Protein AF-A0A1I8H1S0-F1 (afdb_monomer_lite)

pLDDT: mean 80.3, std 17.16, range [37.0, 95.81]

Sequence (198 aa):
TSNSLWPKPMPGRQGLTVDQQTIQLANSIGAVRAFSLLHGRVLRGESKTEEDLQGLNDDPMTLLMEFMRIKNLRLMDFFMNLDSSNTKSVSGKKFKEGLKDLGFPASQQCLQSIAIILDRDGDGQIDITELMGGIRSYKRKMHRVQEMEKKVPYEETLIGRVNIKLERALEQQRKRQAALKAHLLQAAAAADMAKKSK

InterPro domains:
  IPR002048 EF-hand domain [PS50222] (106-141)
  IPR011992 EF-hand domain pair [SSF47473] (69-136)
  IPR018247 EF-Hand 1, calcium-binding site [PS00018] (119-131)
  IPR042847 EF-hand calcium-binding domain-containing protein 12 [PTHR47225] (48-177)

Secondary structure (DSSP, 8-state):
-----SPPPPTT-PPPPEEHHHHHHHHHHHHHS------S-EE-S--TTTTTTTT--S-HHHHHHHHHHHTT--HHHHHHHH-TT--SEEEHHHHHHHHHHTT----HHHHHHHHHHH-SS-SSEEEHHHHHHHHHHHHHHHHHHHHHHTTS-GGGSHHHHHHHHHHHHHHHHHHHHHHHHHHHHHHHHHHHHHHHT-

Radius of gyration: 23.84 Å; chains: 1; bounding box: 57×60×65 Å

Foldseek 3Di:
DDDPPDDDDDPPDDFAEEEPVVVVVQVVVVVVDPGDDGGDDYPDPDDPPCVLAVVPPDDLLLLVVLVCVVVVHDPVVLQVVLPPVPPQKAFLVSQLVSCVVVVRSHDPVSSVVVQPQLPPVPPRMHGNVSVVVSVVVVVVVVVVQCVVCVPPPLCPGSNNVSNVSRVVSVVVVVVVVVVVVVVVVVVVVVVVVVVVVD

Organism: NCBI:txid282301

Structure (mmCIF, N/CA/C/O backbone):
data_AF-A0A1I8H1S0-F1
#
_entry.id   AF-A0A1I8H1S0-F1
#
loop_
_atom_site.group_PDB
_atom_site.id
_atom_site.type_symbol
_atom_site.label_atom_id
_atom_site.label_alt_id
_atom_site.label_comp_id
_atom_site.label_asym_id
_atom_site.label_entity_id
_atom_site.label_seq_id
_atom_site.pdbx_PDB_ins_code
_atom_site.Cartn_x
_atom_site.Cartn_y
_atom_site.Cartn_z
_atom_site.occupancy
_atom_site.B_iso_or_equiv
_atom_site.auth_seq_id
_atom_site.auth_comp_id
_atom_site.auth_asym_id
_atom_site.auth_atom_id
_atom_site.pdbx_PDB_model_num
ATOM 1 N N . THR A 1 1 ? -9.183 -46.292 19.108 1.00 39.16 1 THR A N 1
ATOM 2 C CA . THR A 1 1 ? -9.008 -46.637 17.680 1.00 39.16 1 THR A CA 1
ATOM 3 C C . THR A 1 1 ? -10.304 -46.325 16.947 1.00 39.16 1 THR A C 1
ATOM 5 O O . THR A 1 1 ? -11.182 -47.167 16.850 1.00 39.16 1 THR A O 1
ATOM 8 N N . SER A 1 2 ? -10.491 -45.062 16.545 1.00 38.56 2 SER A N 1
ATOM 9 C CA . SER A 1 2 ? -11.752 -44.601 15.945 1.00 38.56 2 SER A CA 1
ATOM 10 C C . SER A 1 2 ? -11.760 -44.908 14.449 1.00 38.56 2 SER A C 1
ATOM 12 O O . SER A 1 2 ? -10.974 -44.344 13.686 1.00 38.56 2 SER A O 1
ATOM 14 N N . ASN A 1 3 ? -12.612 -45.853 14.063 1.00 38.91 3 ASN A N 1
ATOM 15 C CA . ASN A 1 3 ? -12.808 -46.311 12.697 1.00 38.91 3 ASN A CA 1
ATOM 16 C C . ASN A 1 3 ? -13.663 -45.273 11.948 1.00 38.91 3 ASN A C 1
ATOM 18 O O . ASN A 1 3 ? -14.889 -45.352 11.913 1.00 38.91 3 ASN A O 1
ATOM 22 N N . SER A 1 4 ? -13.008 -44.235 11.427 1.00 37.91 4 SER A N 1
ATOM 23 C CA . SER A 1 4 ? -13.636 -43.214 10.588 1.00 37.91 4 SER A CA 1
ATOM 24 C C . SER A 1 4 ? -14.002 -43.830 9.236 1.00 37.91 4 SER A C 1
ATOM 26 O O . SER A 1 4 ? -13.127 -44.086 8.411 1.00 37.91 4 SER A O 1
ATOM 28 N N . LEU A 1 5 ? -15.298 -44.063 9.015 1.00 40.28 5 LEU A N 1
ATOM 29 C CA . LEU A 1 5 ? -15.895 -44.637 7.802 1.00 40.28 5 LEU A CA 1
ATOM 30 C C . LEU A 1 5 ? -15.896 -43.662 6.600 1.00 40.28 5 LEU A C 1
ATOM 32 O O . LEU A 1 5 ? -16.772 -43.730 5.741 1.00 40.28 5 LEU A O 1
ATOM 36 N N . TRP A 1 6 ? -14.946 -42.724 6.554 1.00 38.94 6 TRP A N 1
ATOM 37 C CA . TRP A 1 6 ? -14.858 -41.687 5.528 1.00 38.94 6 TRP A CA 1
ATOM 38 C C . TRP A 1 6 ? -13.588 -41.859 4.689 1.00 38.94 6 TRP A C 1
ATOM 40 O O . TRP A 1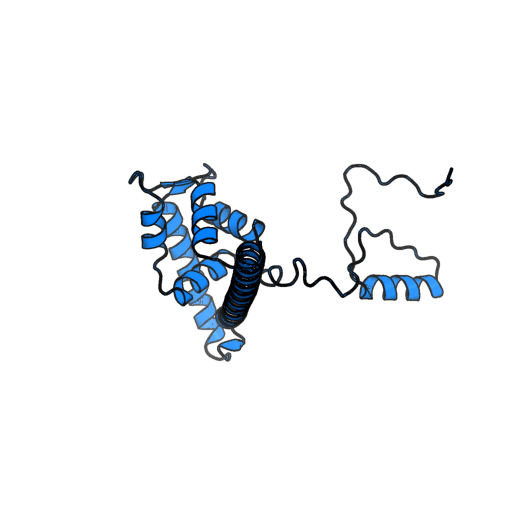 6 ? -12.504 -42.047 5.255 1.00 38.94 6 TRP A O 1
ATOM 50 N N . PRO A 1 7 ? -13.680 -41.779 3.348 1.00 37.66 7 PRO A N 1
ATOM 51 C CA . PRO A 1 7 ? -12.507 -41.848 2.489 1.00 37.66 7 PRO A CA 1
ATOM 52 C C . PRO A 1 7 ? -11.549 -40.698 2.815 1.00 37.66 7 PRO A C 1
ATOM 54 O O . PRO A 1 7 ? -11.965 -39.553 3.009 1.00 37.66 7 PRO A O 1
ATOM 57 N N . LYS A 1 8 ? -10.249 -41.007 2.885 1.00 44.06 8 LYS A N 1
ATOM 58 C CA . LYS A 1 8 ? -9.205 -40.000 3.112 1.00 44.06 8 LYS A CA 1
ATOM 59 C C . LYS A 1 8 ? -9.282 -38.931 2.006 1.00 44.06 8 LYS A C 1
ATOM 61 O O . LYS A 1 8 ? -9.422 -39.301 0.837 1.00 44.06 8 LYS A O 1
ATOM 66 N N . PRO A 1 9 ? -9.192 -37.631 2.339 1.00 43.41 9 PRO A N 1
ATOM 67 C CA . PRO A 1 9 ? -9.255 -36.570 1.339 1.00 43.41 9 PRO A CA 1
ATOM 68 C C . PRO A 1 9 ? -8.116 -36.728 0.324 1.00 43.41 9 PRO A C 1
ATOM 70 O O . PRO A 1 9 ? -6.972 -36.984 0.702 1.00 43.41 9 PRO A O 1
ATOM 73 N N . MET A 1 10 ? -8.434 -36.605 -0.969 1.00 38.94 10 MET A N 1
ATOM 74 C CA . MET A 1 10 ? -7.443 -36.749 -2.037 1.00 38.94 10 MET A CA 1
ATOM 75 C C . MET A 1 10 ? -6.419 -35.602 -2.004 1.00 38.94 1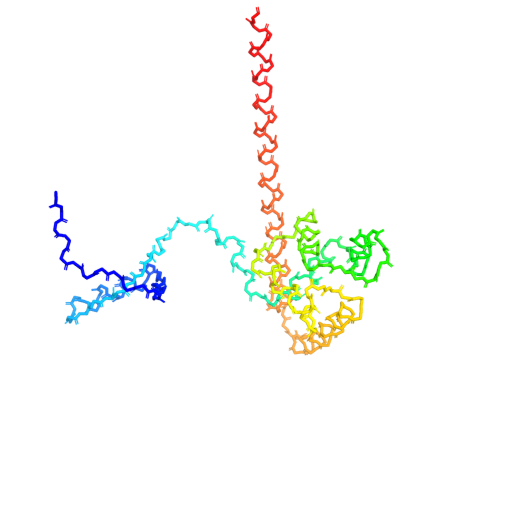0 MET A C 1
ATOM 77 O O . MET A 1 10 ? -6.815 -34.441 -1.852 1.00 38.94 10 MET A O 1
ATOM 81 N N . PRO A 1 11 ? -5.118 -35.886 -2.199 1.00 37.00 11 PRO A N 1
ATOM 82 C CA . PRO A 1 11 ? -4.102 -34.846 -2.286 1.00 37.00 11 PRO A CA 1
ATOM 83 C C . PRO A 1 11 ? -4.353 -33.962 -3.518 1.00 37.00 11 PRO A C 1
ATOM 85 O O . PRO A 1 11 ? -4.522 -34.462 -4.627 1.00 37.00 11 PRO A O 1
ATOM 88 N N . GLY A 1 12 ? -4.399 -32.641 -3.320 1.00 43.94 12 GLY A N 1
ATOM 89 C CA . GLY A 1 12 ? -4.485 -31.650 -4.403 1.00 43.94 12 GLY A CA 1
ATOM 90 C C . GLY A 1 12 ? -5.863 -31.028 -4.664 1.00 43.94 12 GLY A C 1
ATOM 91 O O . GLY A 1 12 ? -5.940 -30.064 -5.420 1.00 43.94 12 GLY A O 1
ATOM 92 N N . ARG A 1 13 ? -6.946 -31.487 -4.021 1.00 45.44 13 ARG A N 1
ATOM 93 C CA . ARG A 1 13 ? -8.226 -30.752 -4.036 1.00 45.44 13 ARG A CA 1
ATOM 94 C C . ARG A 1 13 ? -8.320 -29.871 -2.795 1.00 45.44 13 ARG A C 1
ATOM 96 O O . ARG A 1 13 ? -8.585 -30.367 -1.704 1.00 45.44 13 ARG A O 1
ATOM 103 N N . GLN A 1 14 ? -8.101 -28.566 -2.954 1.00 48.28 14 GLN A N 1
ATOM 104 C CA . GLN A 1 14 ? -8.471 -27.605 -1.914 1.00 48.28 14 GLN A CA 1
ATOM 105 C C . GLN A 1 14 ? -9.994 -27.694 -1.740 1.00 48.28 14 GLN A C 1
ATOM 107 O O . GLN A 1 14 ? -10.737 -27.522 -2.705 1.00 48.28 14 GLN A O 1
ATOM 112 N N . GLY A 1 15 ? -10.462 -28.070 -0.549 1.00 54.56 15 GLY A N 1
ATOM 113 C CA . GLY A 1 15 ? -11.895 -28.147 -0.271 1.00 54.56 15 GLY A CA 1
ATOM 114 C C . GLY A 1 15 ? -12.548 -26.784 -0.493 1.00 54.56 15 GLY A C 1
ATOM 115 O O . GLY A 1 15 ? -11.997 -25.769 -0.075 1.00 54.56 15 GLY A O 1
ATOM 116 N N . LEU A 1 16 ? -13.712 -26.758 -1.147 1.00 57.47 16 LEU A N 1
ATOM 117 C CA . LEU A 1 16 ? -14.507 -25.539 -1.276 1.00 57.47 16 LEU A CA 1
ATOM 118 C C . LEU A 1 16 ? -14.936 -25.087 0.126 1.00 57.47 16 LEU A C 1
ATOM 120 O O . LEU A 1 16 ? -15.559 -25.849 0.874 1.00 57.47 16 LEU A O 1
ATOM 124 N N . THR A 1 17 ? -14.554 -23.865 0.487 1.00 58.91 17 THR A N 1
ATOM 125 C CA . THR A 1 17 ? -15.029 -23.194 1.699 1.00 58.91 17 THR A CA 1
ATOM 126 C C . THR A 1 17 ? -16.470 -22.766 1.468 1.00 58.91 17 THR A C 1
ATOM 128 O O . THR A 1 17 ? -16.782 -22.181 0.432 1.00 58.91 17 THR A O 1
ATOM 131 N N . VAL A 1 18 ? -17.343 -23.066 2.424 1.00 70.38 18 VAL A N 1
ATOM 132 C CA . VAL A 1 18 ? -18.771 -22.745 2.344 1.00 70.38 18 VAL A CA 1
ATOM 133 C C . VAL A 1 18 ? -19.196 -21.974 3.582 1.00 70.38 18 VAL A C 1
ATOM 135 O O . VAL A 1 18 ? -18.665 -22.169 4.682 1.00 70.38 18 VAL A O 1
ATOM 138 N N . ASP A 1 19 ? -20.142 -21.070 3.389 1.00 72.50 19 ASP A N 1
ATOM 139 C CA . ASP A 1 19 ? -20.733 -20.274 4.449 1.00 72.50 19 ASP A CA 1
ATOM 140 C C . ASP A 1 19 ? -21.861 -21.042 5.160 1.00 72.50 19 ASP A C 1
ATOM 142 O O . ASP A 1 19 ? -22.349 -22.085 4.709 1.00 72.50 19 ASP A O 1
ATOM 146 N N . GLN A 1 20 ? -22.284 -20.518 6.310 1.00 74.56 20 GLN A N 1
ATOM 147 C CA . GLN A 1 20 ? -23.310 -21.151 7.135 1.00 74.56 20 GLN A CA 1
ATOM 148 C C . GLN A 1 20 ? -24.662 -21.286 6.409 1.00 74.56 20 GLN A C 1
ATOM 150 O O . GLN A 1 20 ? -25.378 -22.261 6.652 1.00 74.56 20 GLN A O 1
ATOM 155 N N . GLN A 1 21 ? -25.007 -20.357 5.507 1.00 77.12 21 GLN A N 1
ATOM 156 C CA . GLN A 1 21 ? -26.266 -20.412 4.755 1.00 77.12 21 GLN A CA 1
ATOM 157 C C . GLN A 1 21 ? -26.266 -21.575 3.757 1.00 77.12 21 GLN A C 1
ATOM 159 O O . GLN A 1 21 ? -27.248 -22.315 3.674 1.00 77.12 21 GLN A O 1
ATOM 164 N N . THR A 1 22 ? -25.144 -21.812 3.070 1.00 79.12 22 THR A N 1
ATOM 165 C CA . THR A 1 22 ? -24.999 -22.952 2.151 1.00 79.12 22 THR A CA 1
ATOM 166 C C . THR A 1 22 ? -25.137 -24.291 2.876 1.00 79.12 22 THR A C 1
ATOM 168 O O . THR A 1 22 ? -25.771 -25.208 2.354 1.00 79.12 22 THR A O 1
ATOM 171 N N . ILE A 1 23 ? -24.619 -24.409 4.105 1.00 81.94 23 ILE A N 1
ATOM 172 C CA . ILE A 1 23 ? -24.804 -25.616 4.930 1.00 81.94 23 ILE A CA 1
ATOM 173 C C . ILE A 1 23 ? -26.266 -25.807 5.338 1.00 81.94 23 ILE A C 1
ATOM 175 O O . ILE A 1 23 ? -26.789 -26.918 5.262 1.00 81.94 23 ILE A O 1
ATOM 179 N N . GLN A 1 24 ? -26.947 -24.737 5.752 1.00 82.69 24 GLN A N 1
ATOM 180 C CA . GLN A 1 24 ? -28.367 -24.806 6.109 1.00 82.69 24 GLN A CA 1
ATOM 181 C C . GLN A 1 24 ? -29.228 -25.242 4.919 1.00 82.69 24 GLN A C 1
ATOM 183 O O . GLN A 1 24 ? -30.107 -26.089 5.079 1.00 82.69 24 GLN A O 1
ATOM 188 N N . LEU A 1 25 ? -28.930 -24.727 3.724 1.00 87.06 25 LEU A N 1
ATOM 189 C CA . LEU A 1 25 ? -29.593 -25.130 2.488 1.00 87.06 25 LEU A CA 1
ATOM 190 C C . LEU A 1 25 ? -29.284 -26.588 2.116 1.00 87.06 25 LEU A C 1
ATOM 192 O O . LEU A 1 25 ? -30.179 -27.340 1.743 1.00 87.06 25 LEU A O 1
ATOM 196 N N . ALA A 1 26 ? -28.029 -27.023 2.245 1.00 87.69 26 ALA A N 1
ATOM 197 C CA . ALA A 1 26 ? -27.661 -28.414 1.996 1.00 87.69 26 ALA A CA 1
ATOM 198 C C . ALA A 1 26 ? -28.423 -29.377 2.922 1.00 87.69 26 ALA A C 1
ATOM 200 O O . ALA A 1 26 ? -28.902 -30.416 2.467 1.00 87.69 26 ALA A O 1
ATOM 201 N N . ASN A 1 27 ? -28.602 -29.001 4.191 1.00 85.25 27 ASN A N 1
ATOM 202 C CA . ASN A 1 27 ? -29.364 -29.781 5.165 1.00 85.25 27 ASN A CA 1
ATOM 203 C C . ASN A 1 27 ? -30.867 -29.810 4.852 1.00 85.25 27 ASN A C 1
ATOM 205 O O . ASN A 1 27 ? -31.487 -30.865 4.978 1.00 85.25 27 ASN A O 1
ATOM 209 N N . SER A 1 28 ? -31.460 -28.692 4.414 1.00 89.56 28 SER A N 1
ATOM 210 C CA . SER A 1 28 ? -32.881 -28.668 4.035 1.00 89.56 28 SER A CA 1
ATOM 211 C C . SER A 1 28 ? -33.152 -29.518 2.793 1.00 89.56 28 SER A C 1
ATOM 213 O O . SER A 1 28 ? -34.148 -30.237 2.744 1.00 89.56 28 SER A O 1
ATOM 215 N N . ILE A 1 29 ? -32.229 -29.526 1.826 1.00 89.00 29 ILE A N 1
ATOM 216 C CA . ILE A 1 29 ? -32.297 -30.414 0.659 1.00 89.00 29 ILE A CA 1
ATOM 217 C C . ILE A 1 29 ? -32.116 -31.879 1.085 1.00 89.00 29 ILE A C 1
ATOM 219 O O . ILE A 1 29 ? -32.855 -32.742 0.610 1.00 89.00 29 ILE A O 1
ATOM 223 N N . GLY A 1 30 ? -31.175 -32.151 1.994 1.00 87.44 30 GLY A N 1
ATOM 224 C CA . GLY A 1 30 ? -30.919 -33.482 2.555 1.00 87.44 30 GLY A CA 1
ATOM 225 C C . GLY A 1 30 ? -32.122 -34.093 3.282 1.00 87.44 30 GLY A C 1
ATOM 226 O O . GLY A 1 30 ? -32.282 -35.311 3.292 1.00 87.44 30 GLY A O 1
ATOM 227 N N . ALA A 1 31 ? -33.002 -33.259 3.845 1.00 85.75 31 ALA A N 1
ATOM 228 C CA . ALA A 1 31 ? -34.238 -33.704 4.488 1.00 85.75 31 ALA A CA 1
ATOM 229 C C . ALA A 1 31 ? -35.312 -34.173 3.489 1.00 85.75 31 ALA A C 1
ATOM 231 O O . ALA A 1 31 ? -36.177 -34.968 3.848 1.00 85.75 31 ALA A O 1
ATOM 232 N N . VAL A 1 32 ? -35.262 -33.690 2.242 1.00 91.75 32 VAL A N 1
ATOM 233 C CA . VAL A 1 32 ? -36.240 -34.020 1.190 1.00 91.75 32 VAL A CA 1
ATOM 234 C C . VAL A 1 32 ? -35.724 -35.124 0.263 1.00 91.75 32 VAL A C 1
ATOM 236 O O . VAL A 1 32 ? -36.509 -35.893 -0.287 1.00 91.75 32 VAL A O 1
ATOM 239 N N . ARG A 1 33 ? -34.403 -35.220 0.070 1.00 89.06 33 ARG A N 1
ATOM 240 C CA . ARG A 1 33 ? -33.771 -36.219 -0.802 1.00 89.06 33 ARG A CA 1
ATOM 241 C C . ARG A 1 33 ? -32.360 -36.560 -0.340 1.00 89.06 33 ARG A C 1
ATOM 243 O O . ARG A 1 33 ? -31.704 -35.752 0.305 1.00 89.06 33 ARG A O 1
ATOM 250 N N . ALA A 1 34 ? -31.852 -37.715 -0.768 1.00 84.31 34 ALA A N 1
ATOM 251 C CA . ALA A 1 34 ? -30.461 -38.098 -0.539 1.00 84.31 34 ALA A CA 1
ATOM 252 C C . ALA A 1 34 ? -29.502 -37.084 -1.197 1.00 84.31 34 ALA A C 1
ATOM 254 O O . ALA A 1 34 ? -29.293 -37.094 -2.410 1.00 84.31 34 ALA A O 1
ATOM 255 N N . PHE A 1 35 ? -28.946 -36.182 -0.390 1.00 83.25 35 PHE A N 1
ATOM 256 C CA . PHE A 1 35 ? -28.019 -35.138 -0.812 1.00 83.25 35 PHE A CA 1
ATOM 257 C C . PHE A 1 35 ? -26.961 -34.933 0.273 1.00 83.25 35 PHE A C 1
ATOM 259 O O . PHE A 1 35 ? -27.291 -34.694 1.431 1.00 83.25 35 PHE A O 1
ATOM 266 N N . SER A 1 36 ? -25.685 -35.022 -0.101 1.00 75.81 36 SER A N 1
ATOM 267 C CA . SER A 1 36 ? -24.549 -34.820 0.802 1.00 75.81 36 SER A CA 1
ATOM 268 C C . SER A 1 36 ? -23.557 -33.847 0.173 1.00 75.81 36 SER A C 1
ATOM 270 O O . SER A 1 36 ? -23.008 -34.124 -0.896 1.00 75.81 36 SER A O 1
ATOM 272 N N . LEU A 1 37 ? -23.311 -32.717 0.836 1.00 78.12 37 LEU A N 1
ATOM 273 C CA . LEU A 1 37 ? -22.343 -31.718 0.394 1.00 78.12 37 LEU A CA 1
ATOM 274 C C . LEU A 1 37 ? -20.975 -32.009 1.024 1.00 78.12 37 LEU A C 1
ATOM 276 O O . LEU A 1 37 ? -20.804 -31.867 2.231 1.00 78.12 37 LEU A O 1
ATOM 280 N N . LEU A 1 38 ? -19.991 -32.387 0.207 1.00 78.12 38 LEU A N 1
ATOM 281 C CA . LEU A 1 38 ? -18.595 -32.443 0.644 1.00 78.12 38 LEU A CA 1
ATOM 282 C C . LEU A 1 38 ? -18.025 -31.027 0.644 1.00 78.12 38 LEU A C 1
ATOM 284 O O . LEU A 1 38 ? -17.852 -30.423 -0.414 1.00 78.12 38 LEU A O 1
ATOM 288 N N . HIS A 1 39 ? -17.723 -30.505 1.825 1.00 72.31 39 HIS A N 1
ATOM 289 C CA . HIS A 1 39 ? -17.170 -29.169 1.987 1.00 72.31 39 HIS A CA 1
ATOM 290 C C . HIS A 1 39 ? -15.944 -29.180 2.899 1.00 72.31 39 HIS A C 1
ATOM 292 O O . HIS A 1 39 ? -15.731 -30.103 3.687 1.00 72.31 39 HIS A O 1
ATOM 298 N N . GLY A 1 40 ? -15.127 -28.135 2.774 1.00 68.56 40 GLY A N 1
ATOM 299 C CA . GLY A 1 40 ? -14.011 -27.883 3.676 1.00 68.56 40 GLY A CA 1
ATOM 300 C C . GLY A 1 40 ? -14.475 -27.254 4.992 1.00 68.56 40 GLY A C 1
ATOM 301 O O . GLY A 1 40 ? -15.476 -27.648 5.593 1.00 68.56 40 GLY A O 1
ATOM 302 N N . ARG A 1 41 ? -13.741 -26.239 5.451 1.00 59.47 41 ARG A N 1
ATOM 303 C CA . ARG A 1 41 ? -14.095 -25.467 6.647 1.00 59.47 41 ARG A CA 1
ATOM 304 C C . ARG A 1 41 ? -15.430 -24.739 6.422 1.00 59.47 41 ARG A C 1
ATOM 306 O O . ARG A 1 41 ? -15.587 -24.051 5.418 1.00 59.47 41 ARG A O 1
ATOM 313 N N . VAL A 1 42 ? -16.366 -24.881 7.362 1.00 66.00 42 VAL A N 1
ATOM 314 C CA . VAL A 1 42 ? -17.593 -24.069 7.411 1.00 66.00 42 VAL A CA 1
ATOM 315 C C . VAL A 1 42 ? -17.266 -22.771 8.126 1.00 66.00 42 VAL A C 1
ATOM 317 O O . VAL A 1 42 ? -16.804 -22.801 9.270 1.00 66.00 42 VAL A O 1
ATOM 320 N N . LEU A 1 43 ? -17.501 -21.643 7.465 1.00 55.81 43 LEU A N 1
ATOM 321 C CA . LEU A 1 43 ? -17.372 -20.334 8.095 1.00 55.81 43 LEU A CA 1
ATOM 322 C C . LEU A 1 43 ? -18.610 -20.103 8.968 1.00 55.81 43 LEU A C 1
ATOM 324 O O . LEU A 1 43 ? -19.677 -19.720 8.488 1.00 55.81 43 LEU A O 1
ATOM 328 N N . ARG A 1 44 ? -18.481 -20.420 10.260 1.00 47.31 44 ARG A N 1
ATOM 329 C CA . ARG A 1 44 ? -19.490 -20.099 11.270 1.00 47.31 44 ARG A CA 1
ATOM 330 C C . ARG A 1 44 ? -19.315 -18.617 11.583 1.00 47.31 44 ARG A C 1
ATOM 332 O O . ARG A 1 44 ? -18.207 -18.217 11.923 1.00 47.31 44 ARG A O 1
ATOM 339 N N . GLY A 1 45 ? -20.368 -17.823 11.396 1.00 48.56 45 GLY A N 1
ATOM 340 C CA . GLY A 1 45 ? -20.355 -16.381 11.634 1.00 48.56 45 GLY A CA 1
ATOM 341 C C . GLY A 1 45 ? -19.934 -16.061 13.064 1.00 48.56 45 GLY A C 1
ATOM 342 O O . GLY A 1 45 ? -20.768 -16.073 13.955 1.00 48.56 45 GLY A O 1
ATOM 343 N N . GLU A 1 46 ? -18.628 -15.878 13.234 1.00 39.69 46 GLU A N 1
ATOM 344 C CA . GLU A 1 46 ? -17.869 -15.252 14.315 1.00 39.69 46 GLU A CA 1
ATOM 345 C C . GLU A 1 46 ? -16.389 -15.486 13.984 1.00 39.69 46 GLU A C 1
ATOM 347 O O . GLU A 1 46 ? -15.678 -16.319 14.544 1.00 39.69 46 GLU A O 1
ATOM 352 N N . SER A 1 47 ? -15.930 -14.769 12.965 1.00 38.47 47 SER A N 1
ATOM 353 C CA . SER A 1 47 ? -14.519 -14.606 12.649 1.00 38.47 47 SER A CA 1
ATOM 354 C C . SER A 1 47 ? -14.352 -13.238 12.007 1.00 38.47 47 SER A C 1
ATOM 356 O O . SER A 1 47 ? -14.070 -13.134 10.822 1.00 38.47 47 SER A O 1
ATOM 358 N N . LYS A 1 48 ? -14.410 -12.178 12.827 1.00 42.34 48 LYS A N 1
ATOM 359 C CA . LYS A 1 48 ? -13.707 -10.908 12.550 1.00 42.34 48 LYS A CA 1
ATOM 360 C C . LYS A 1 48 ? -12.187 -11.122 12.563 1.00 42.34 48 LYS A C 1
ATOM 362 O O . LYS A 1 48 ? -11.427 -10.482 13.286 1.00 42.34 48 LYS A O 1
ATOM 367 N N . THR A 1 49 ? -11.740 -12.090 11.793 1.00 44.75 49 THR A N 1
ATOM 368 C CA . THR A 1 49 ? -10.366 -12.489 11.580 1.00 44.75 49 THR A CA 1
ATOM 369 C C . THR A 1 49 ? -10.323 -12.782 10.096 1.00 44.75 49 THR A C 1
ATOM 371 O O . THR A 1 49 ? -11.019 -13.678 9.636 1.00 44.75 49 THR A O 1
ATOM 374 N N . GLU A 1 50 ? -9.582 -11.950 9.365 1.00 39.53 50 GLU A N 1
ATOM 375 C CA . GLU A 1 50 ? -9.579 -11.822 7.896 1.00 39.53 50 GLU A CA 1
ATOM 376 C C . GLU A 1 50 ? -10.694 -10.913 7.312 1.00 39.53 50 GLU A C 1
ATOM 378 O O . GLU A 1 50 ? -10.395 -10.085 6.447 1.00 39.53 50 GLU A O 1
ATOM 383 N N . GLU A 1 51 ? -11.904 -10.899 7.892 1.00 44.44 51 GLU A N 1
ATOM 384 C CA . GLU A 1 51 ? -13.066 -10.112 7.411 1.00 44.44 51 GLU A CA 1
ATOM 385 C C . GLU A 1 51 ? -12.887 -8.574 7.391 1.00 44.44 51 GLU A C 1
ATOM 387 O O . GLU A 1 51 ? -13.467 -7.905 6.537 1.00 44.44 51 GLU A O 1
ATOM 392 N N . ASP A 1 52 ? -12.044 -7.984 8.248 1.00 43.00 52 ASP A N 1
ATOM 393 C CA . ASP A 1 52 ? -11.833 -6.519 8.257 1.00 43.00 52 ASP A CA 1
ATOM 394 C C . ASP A 1 52 ? -10.912 -6.018 7.119 1.00 43.00 52 ASP A C 1
ATOM 396 O O . ASP A 1 52 ? -10.850 -4.818 6.856 1.00 43.00 52 ASP A O 1
ATOM 400 N N . LEU A 1 53 ? -10.189 -6.913 6.432 1.00 43.25 53 LEU A N 1
ATOM 401 C CA . LEU A 1 53 ? -9.277 -6.570 5.324 1.00 43.25 53 LEU A CA 1
ATOM 402 C C . LEU A 1 53 ? -9.586 -7.325 4.018 1.00 43.25 53 LEU A C 1
ATOM 404 O O . LEU A 1 53 ? -9.106 -6.919 2.960 1.00 43.25 53 LEU A O 1
ATOM 408 N N . GLN A 1 54 ? -10.433 -8.360 4.052 1.00 47.34 54 GLN A N 1
ATOM 409 C CA . GLN A 1 54 ? -11.026 -8.984 2.856 1.00 47.34 54 GLN A CA 1
ATOM 410 C C . GLN A 1 54 ? -12.042 -8.077 2.138 1.00 47.34 54 GLN A C 1
ATOM 412 O O . GLN A 1 54 ? -12.378 -8.318 0.982 1.00 47.34 54 GLN A O 1
ATOM 417 N N . GLY A 1 55 ? -12.497 -6.992 2.776 1.00 43.31 55 GLY A N 1
ATOM 418 C CA . GLY A 1 55 ? -13.447 -6.038 2.187 1.00 43.31 55 GLY A CA 1
ATOM 419 C C . GLY A 1 55 ? -12.895 -5.175 1.043 1.00 43.31 55 GLY A C 1
ATOM 420 O O . GLY A 1 55 ? -13.667 -4.468 0.388 1.00 43.31 55 GLY A O 1
ATOM 421 N N . LEU A 1 56 ? -11.585 -5.240 0.784 1.00 52.84 56 LEU A N 1
ATOM 422 C CA . LEU A 1 56 ? -10.896 -4.533 -0.295 1.00 52.84 56 LEU A CA 1
ATOM 423 C C . LEU A 1 56 ? -10.600 -5.484 -1.476 1.00 52.84 56 LEU A C 1
ATOM 425 O O . LEU A 1 56 ? -9.488 -5.540 -1.984 1.00 52.84 56 LEU A O 1
ATOM 429 N N . ASN A 1 57 ? -11.624 -6.206 -1.952 1.00 57.91 57 ASN A N 1
ATOM 430 C CA . ASN A 1 57 ? -11.630 -6.832 -3.291 1.00 57.91 57 ASN A CA 1
ATOM 431 C C . ASN A 1 57 ? -11.697 -5.797 -4.431 1.00 57.91 57 ASN A C 1
ATOM 433 O O . ASN A 1 57 ? -11.858 -6.147 -5.600 1.00 57.91 57 ASN A O 1
ATOM 437 N N . ASP A 1 58 ? -11.631 -4.514 -4.089 1.00 72.94 58 ASP A N 1
ATOM 438 C CA . ASP A 1 58 ? -11.552 -3.438 -5.052 1.00 72.94 58 ASP A CA 1
ATOM 439 C C . ASP A 1 58 ? -10.185 -3.459 -5.750 1.00 72.94 58 ASP A C 1
ATOM 441 O O . ASP A 1 58 ? -9.205 -4.041 -5.284 1.00 72.94 58 ASP A O 1
ATOM 445 N N . ASP A 1 59 ? -10.132 -2.821 -6.911 1.00 86.69 59 ASP A N 1
ATOM 446 C CA . ASP A 1 59 ? -8.947 -2.808 -7.757 1.00 86.69 59 ASP A CA 1
ATOM 447 C C . ASP A 1 59 ? -7.692 -2.328 -6.987 1.00 86.69 59 ASP A C 1
ATOM 449 O O . ASP A 1 59 ? -7.681 -1.203 -6.483 1.00 86.69 59 ASP A O 1
ATOM 453 N N . PRO A 1 60 ? -6.615 -3.133 -6.921 1.00 90.12 60 PRO A N 1
ATOM 454 C CA . PRO A 1 60 ? -5.450 -2.875 -6.065 1.00 90.12 60 PRO A CA 1
ATOM 455 C C . PRO A 1 60 ? -4.750 -1.545 -6.367 1.00 90.12 60 PRO A C 1
ATOM 457 O O . PRO A 1 60 ? -4.304 -0.853 -5.453 1.00 90.12 60 PRO A O 1
ATOM 460 N N . MET A 1 61 ? -4.700 -1.145 -7.641 1.0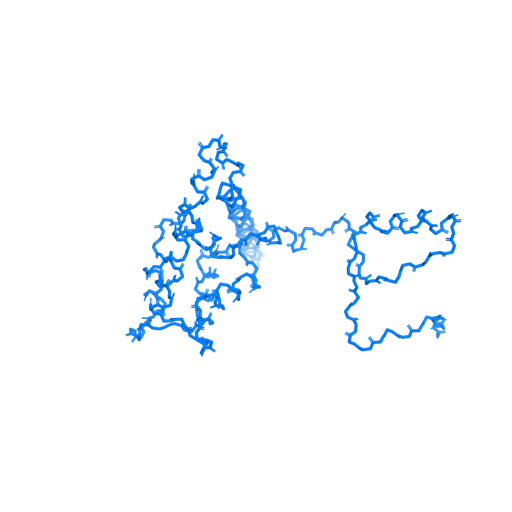0 91.44 61 MET A N 1
ATOM 461 C CA . MET A 1 61 ? -4.160 0.160 -8.030 1.00 91.44 61 MET A CA 1
ATOM 462 C C . MET A 1 61 ? -5.053 1.311 -7.567 1.00 91.44 61 MET A C 1
ATOM 464 O O . MET A 1 61 ? -4.542 2.339 -7.136 1.00 91.44 61 MET A O 1
ATOM 468 N N . THR A 1 62 ? -6.374 1.141 -7.606 1.00 90.81 62 THR A N 1
ATOM 469 C CA . THR A 1 62 ? -7.323 2.127 -7.067 1.00 90.81 62 THR A CA 1
ATOM 470 C C . THR A 1 62 ? -7.145 2.289 -5.562 1.00 90.81 62 THR A C 1
ATOM 472 O O . THR A 1 62 ? -7.049 3.411 -5.076 1.00 90.81 62 THR A O 1
ATOM 475 N N . LEU A 1 63 ? -6.981 1.184 -4.835 1.00 91.56 63 LEU A N 1
ATOM 476 C CA . LEU A 1 63 ? -6.712 1.208 -3.396 1.00 91.56 63 LEU A CA 1
ATOM 477 C C . LEU A 1 63 ? -5.426 1.947 -3.046 1.00 91.56 63 LEU A C 1
ATOM 479 O O . LEU A 1 63 ? -5.424 2.791 -2.150 1.00 91.56 63 LEU A O 1
ATOM 483 N N . LEU A 1 64 ? -4.347 1.660 -3.776 1.00 93.56 64 LEU A N 1
ATOM 484 C CA . LEU A 1 64 ? -3.073 2.344 -3.599 1.00 93.56 64 LEU A CA 1
ATOM 485 C C . LEU A 1 64 ? -3.212 3.851 -3.843 1.00 93.56 64 LEU A C 1
ATOM 487 O O . LEU A 1 64 ? -2.756 4.657 -3.036 1.00 93.56 64 LEU A O 1
ATOM 491 N N . MET A 1 65 ? -3.833 4.239 -4.954 1.00 93.19 65 MET A N 1
ATOM 492 C CA . MET A 1 65 ? -3.930 5.643 -5.349 1.00 93.19 65 MET A CA 1
ATOM 493 C C . MET A 1 65 ? -4.806 6.450 -4.391 1.00 93.19 65 MET A C 1
ATOM 495 O O . MET A 1 65 ? -4.425 7.559 -4.011 1.00 93.19 65 MET A O 1
ATOM 499 N N . GLU A 1 66 ? -5.927 5.885 -3.940 1.00 91.25 66 GLU A N 1
ATOM 500 C CA . GLU A 1 66 ? -6.776 6.524 -2.933 1.00 91.25 66 GLU A CA 1
ATOM 501 C C . GLU A 1 66 ? -6.080 6.611 -1.573 1.00 91.25 66 GLU A C 1
ATOM 503 O O . GLU A 1 66 ? -6.152 7.644 -0.912 1.00 91.25 66 GLU A O 1
ATOM 508 N N . PHE A 1 67 ? -5.307 5.596 -1.183 1.00 93.50 67 PHE A N 1
ATOM 509 C CA . PHE A 1 67 ? -4.488 5.668 0.026 1.00 93.50 67 PHE A CA 1
ATOM 510 C C . PHE A 1 67 ? -3.453 6.785 -0.015 1.00 93.50 67 PHE A C 1
ATOM 512 O O . PHE A 1 67 ? -3.344 7.551 0.946 1.00 93.50 67 PHE A O 1
ATOM 519 N N . MET A 1 68 ? -2.736 6.920 -1.130 1.00 94.50 68 MET A N 1
ATOM 520 C CA . MET A 1 68 ? -1.782 8.013 -1.301 1.00 94.50 68 MET A CA 1
ATOM 521 C C . MET A 1 68 ? -2.476 9.375 -1.239 1.00 94.50 68 MET A C 1
ATOM 523 O O . MET A 1 68 ? -1.957 10.293 -0.602 1.00 94.50 68 MET A O 1
ATOM 527 N N . ARG A 1 69 ? -3.682 9.489 -1.812 1.00 91.69 69 ARG A N 1
ATOM 528 C CA . ARG A 1 69 ? -4.500 10.705 -1.730 1.00 91.69 69 ARG A CA 1
ATOM 529 C C . ARG A 1 69 ? -4.892 11.037 -0.288 1.00 91.69 69 ARG A C 1
ATOM 531 O O . ARG A 1 69 ? -4.684 12.171 0.129 1.00 91.69 69 ARG A O 1
ATOM 538 N N . ILE A 1 70 ? -5.401 10.072 0.484 1.00 90.56 70 ILE A N 1
ATOM 539 C CA . ILE A 1 70 ? -5.786 10.273 1.897 1.00 90.56 70 ILE A CA 1
ATOM 540 C C . ILE A 1 70 ? -4.579 10.686 2.749 1.00 90.56 70 ILE A C 1
ATOM 542 O O . ILE A 1 70 ? -4.687 11.564 3.601 1.00 90.56 70 ILE A O 1
ATOM 546 N N . LYS A 1 71 ? -3.414 10.072 2.516 1.00 90.31 71 LYS A N 1
ATOM 547 C CA . LYS A 1 71 ? -2.161 10.404 3.217 1.00 90.31 71 LYS A CA 1
ATOM 548 C C . LYS A 1 71 ? -1.521 11.707 2.724 1.00 90.31 71 LYS A C 1
ATOM 550 O O . LYS A 1 71 ? -0.517 12.125 3.294 1.00 90.31 71 LYS A O 1
ATOM 555 N N . ASN A 1 72 ? -2.089 12.340 1.694 1.00 93.44 72 ASN A N 1
ATOM 556 C CA . ASN A 1 72 ? -1.558 13.524 1.025 1.00 93.44 72 ASN A CA 1
ATOM 557 C C . ASN A 1 72 ? -0.107 13.336 0.532 1.00 93.44 72 ASN A C 1
ATOM 559 O O . ASN A 1 72 ? 0.725 14.238 0.624 1.00 93.44 72 ASN A O 1
ATOM 563 N N . LEU A 1 73 ? 0.200 12.136 0.028 1.00 94.31 73 LEU A N 1
ATOM 564 C CA . LEU A 1 73 ? 1.511 11.751 -0.491 1.00 94.31 73 LEU A CA 1
ATOM 565 C C . LEU A 1 73 ? 1.462 11.590 -2.009 1.00 94.31 73 LEU A C 1
ATOM 567 O O . LEU A 1 73 ? 0.484 11.100 -2.577 1.00 94.31 73 LEU A O 1
ATOM 571 N N . ARG A 1 74 ? 2.558 11.941 -2.686 1.00 93.94 74 ARG A N 1
ATOM 572 C CA . ARG A 1 74 ? 2.738 11.594 -4.100 1.00 93.94 74 ARG A CA 1
ATOM 573 C C . ARG A 1 74 ? 3.388 10.220 -4.198 1.00 93.94 74 ARG A C 1
ATOM 575 O O . ARG A 1 74 ? 4.423 9.976 -3.585 1.00 93.94 74 ARG A O 1
ATOM 582 N N . LEU A 1 75 ? 2.823 9.350 -5.038 1.00 93.3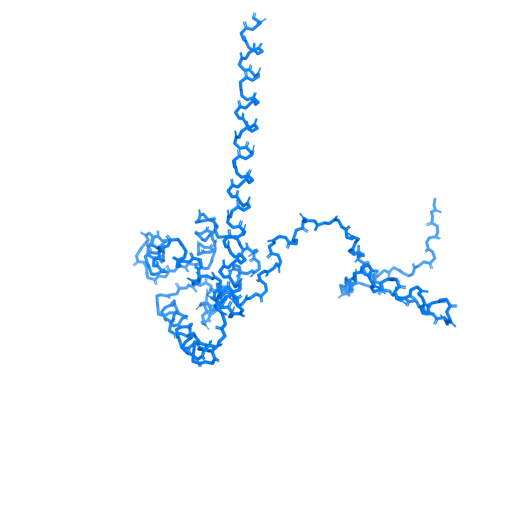8 75 LEU A N 1
ATOM 583 C CA . LEU A 1 75 ? 3.367 8.007 -5.270 1.00 93.38 75 LEU A CA 1
ATOM 584 C C . LEU A 1 75 ? 4.825 8.038 -5.762 1.00 93.38 75 LEU A C 1
ATOM 586 O O . LEU A 1 75 ? 5.618 7.189 -5.375 1.00 93.38 75 LEU A O 1
ATOM 590 N N . MET A 1 76 ? 5.185 9.056 -6.550 1.00 92.81 76 MET A N 1
ATOM 591 C CA . MET A 1 76 ? 6.562 9.277 -7.002 1.00 92.81 76 MET A CA 1
ATOM 592 C C . MET A 1 76 ? 7.524 9.584 -5.852 1.00 92.81 76 MET A C 1
ATOM 594 O O . MET A 1 76 ? 8.604 9.011 -5.810 1.00 92.81 76 MET A O 1
ATOM 598 N N . ASP A 1 77 ? 7.138 10.451 -4.913 1.00 93.19 77 ASP A N 1
ATOM 599 C CA . ASP A 1 77 ? 8.005 10.805 -3.780 1.00 93.19 77 ASP A CA 1
ATOM 600 C C . ASP A 1 77 ? 8.207 9.598 -2.864 1.00 93.19 77 ASP A C 1
ATOM 602 O O . ASP A 1 77 ? 9.316 9.329 -2.414 1.00 93.19 77 ASP A O 1
ATOM 606 N N . PHE A 1 78 ? 7.142 8.823 -2.641 1.00 94.19 78 PHE A N 1
ATOM 607 C CA . PHE A 1 78 ? 7.236 7.562 -1.915 1.00 94.19 78 PHE A CA 1
ATOM 608 C C . PHE A 1 78 ? 8.215 6.591 -2.580 1.00 94.19 78 PHE A C 1
ATOM 610 O O . PHE A 1 78 ? 9.065 6.026 -1.899 1.00 94.19 78 PHE A O 1
ATOM 617 N N . PHE A 1 79 ? 8.126 6.425 -3.899 1.00 93.12 79 PHE A N 1
ATOM 618 C CA . PHE A 1 79 ? 9.037 5.560 -4.640 1.00 93.12 79 PHE A CA 1
ATOM 619 C C . PHE A 1 79 ? 10.496 6.019 -4.515 1.00 93.12 79 PHE A C 1
ATOM 621 O O . PHE A 1 79 ? 11.367 5.207 -4.217 1.00 93.12 79 PHE A O 1
ATOM 628 N N . MET A 1 80 ? 10.757 7.322 -4.662 1.00 91.25 80 MET A N 1
ATOM 629 C CA . MET A 1 80 ? 12.110 7.879 -4.523 1.00 91.25 80 MET A CA 1
ATOM 630 C C . MET A 1 80 ? 12.670 7.709 -3.111 1.00 91.25 80 MET A C 1
ATOM 632 O O . MET A 1 80 ? 13.858 7.453 -2.951 1.00 91.25 80 MET A O 1
ATOM 636 N N . ASN A 1 81 ? 11.820 7.778 -2.085 1.00 92.25 81 ASN A N 1
ATOM 637 C CA . ASN A 1 81 ? 12.246 7.522 -0.711 1.00 92.25 81 ASN A CA 1
ATOM 638 C C . ASN A 1 81 ? 12.669 6.060 -0.479 1.00 92.25 81 ASN A C 1
ATOM 640 O O . ASN A 1 81 ? 13.485 5.801 0.404 1.00 92.25 81 ASN A O 1
ATOM 644 N N . LEU A 1 82 ? 12.135 5.106 -1.250 1.00 91.56 82 LEU A N 1
ATOM 645 C CA . LEU A 1 82 ? 12.527 3.694 -1.166 1.00 91.56 82 LEU A CA 1
ATOM 646 C C . LEU A 1 82 ? 13.823 3.386 -1.928 1.00 91.56 82 LEU A C 1
ATOM 648 O O . LEU A 1 82 ? 14.564 2.477 -1.542 1.00 91.56 82 LEU A O 1
ATOM 652 N N . ASP A 1 83 ? 14.108 4.125 -2.999 1.00 90.50 83 ASP A N 1
ATOM 653 C CA . ASP A 1 83 ? 15.323 3.973 -3.802 1.00 90.50 83 ASP A CA 1
ATOM 654 C C . ASP A 1 83 ? 16.495 4.777 -3.219 1.00 90.50 83 ASP A C 1
ATOM 656 O O . ASP A 1 83 ? 16.963 5.766 -3.783 1.00 90.50 83 ASP A O 1
ATOM 660 N N . SER A 1 84 ? 17.030 4.321 -2.083 1.00 84.88 84 SER A N 1
ATOM 661 C CA . SER A 1 84 ? 18.214 4.943 -1.462 1.00 84.88 84 SER A CA 1
ATOM 662 C C . SER A 1 84 ? 19.467 4.901 -2.351 1.00 84.88 84 SER A C 1
ATOM 664 O O . SER A 1 84 ? 20.415 5.646 -2.122 1.00 84.88 84 SER A O 1
ATOM 666 N N . SER A 1 85 ? 19.485 4.011 -3.345 1.00 82.94 85 SER A N 1
ATOM 667 C CA . SER A 1 85 ? 20.587 3.802 -4.285 1.00 82.94 85 SER A CA 1
ATOM 668 C C . SER A 1 85 ? 20.497 4.663 -5.551 1.00 82.94 85 SER A C 1
ATOM 670 O O . SER A 1 85 ? 21.427 4.629 -6.356 1.00 82.94 85 SER A O 1
ATOM 672 N N . ASN A 1 86 ? 19.412 5.429 -5.734 1.00 83.44 86 ASN A N 1
ATOM 673 C CA . ASN A 1 86 ? 19.144 6.245 -6.926 1.00 83.44 86 ASN A CA 1
ATOM 674 C C . ASN A 1 86 ? 19.276 5.461 -8.250 1.00 83.44 86 ASN A C 1
ATOM 676 O O . ASN A 1 86 ? 19.721 5.978 -9.279 1.00 83.44 86 ASN A O 1
ATOM 680 N N . THR A 1 87 ? 18.911 4.182 -8.204 1.00 86.25 87 THR A N 1
ATOM 681 C CA . THR A 1 87 ? 18.920 3.262 -9.349 1.00 86.25 87 THR A CA 1
ATOM 682 C C . THR A 1 87 ? 17.746 3.498 -10.297 1.00 86.25 87 THR A C 1
ATOM 684 O O . THR A 1 87 ? 17.762 3.014 -11.426 1.00 86.25 87 THR A O 1
ATOM 687 N N . LYS A 1 88 ? 16.749 4.279 -9.861 1.00 89.62 88 LYS A N 1
ATOM 688 C CA . LYS A 1 88 ? 15.442 4.499 -10.497 1.00 89.62 88 LYS A CA 1
ATOM 689 C C . LYS A 1 88 ? 14.591 3.231 -10.598 1.00 89.62 88 LYS A C 1
ATOM 691 O O . LYS A 1 88 ? 13.629 3.212 -11.369 1.00 89.62 88 LYS A O 1
ATOM 696 N N . SER A 1 89 ? 14.921 2.228 -9.789 1.00 93.12 89 SER A N 1
ATOM 697 C CA . SER A 1 89 ? 14.238 0.946 -9.696 1.00 93.12 89 SER A CA 1
ATOM 698 C C . SER A 1 89 ? 14.091 0.533 -8.234 1.00 93.12 89 SER A C 1
ATOM 700 O O . SER A 1 89 ? 14.946 0.826 -7.395 1.00 93.12 89 SER A O 1
ATOM 702 N N . VAL A 1 90 ? 12.987 -0.128 -7.896 1.00 94.56 90 VAL A N 1
ATOM 703 C CA . VAL A 1 90 ? 12.742 -0.649 -6.548 1.00 94.56 90 VAL A CA 1
ATOM 704 C C . VAL A 1 90 ? 12.218 -2.071 -6.655 1.00 94.56 90 VAL A C 1
ATOM 706 O O . VAL A 1 90 ? 11.168 -2.307 -7.240 1.00 94.56 90 VAL A O 1
ATOM 709 N N . SER A 1 91 ? 12.892 -3.026 -6.010 1.00 94.50 91 SER A N 1
ATOM 710 C CA . SER A 1 91 ? 12.386 -4.401 -5.922 1.00 94.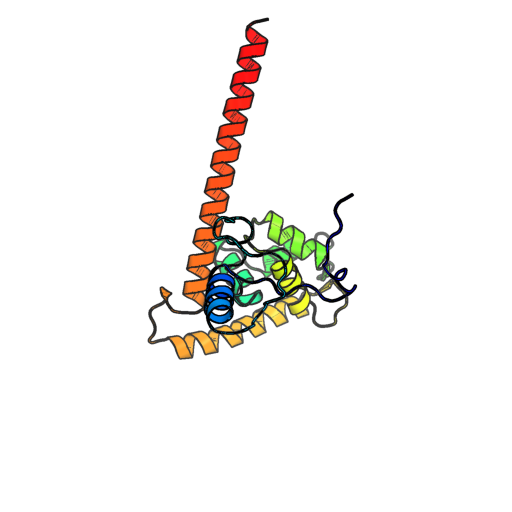50 91 SER A CA 1
ATOM 711 C C . SER A 1 91 ? 10.961 -4.440 -5.362 1.00 94.50 91 SER A C 1
ATOM 713 O O . SER A 1 91 ? 10.667 -3.814 -4.334 1.00 94.50 91 SER A O 1
ATOM 715 N N . GLY A 1 92 ? 10.099 -5.275 -5.951 1.00 92.88 92 GLY A N 1
ATOM 716 C CA . GLY A 1 92 ? 8.721 -5.448 -5.494 1.00 92.88 92 GLY A CA 1
ATOM 717 C C . GLY A 1 92 ? 8.619 -5.819 -4.008 1.00 92.88 92 GLY A C 1
ATOM 718 O O . GLY A 1 92 ? 7.652 -5.454 -3.338 1.00 92.88 92 GLY A O 1
ATOM 719 N N . LYS A 1 93 ? 9.631 -6.487 -3.430 1.00 92.69 93 LYS A N 1
ATOM 720 C CA . LYS A 1 93 ? 9.688 -6.750 -1.980 1.00 92.69 93 LYS A CA 1
ATOM 721 C C . LYS A 1 93 ? 9.798 -5.457 -1.164 1.00 92.69 93 LYS A C 1
ATOM 723 O O . LYS A 1 93 ? 8.969 -5.251 -0.278 1.00 92.69 93 LYS A O 1
ATOM 728 N N . LYS A 1 94 ? 10.760 -4.589 -1.496 1.00 93.88 94 LYS A N 1
ATOM 729 C CA . LYS A 1 94 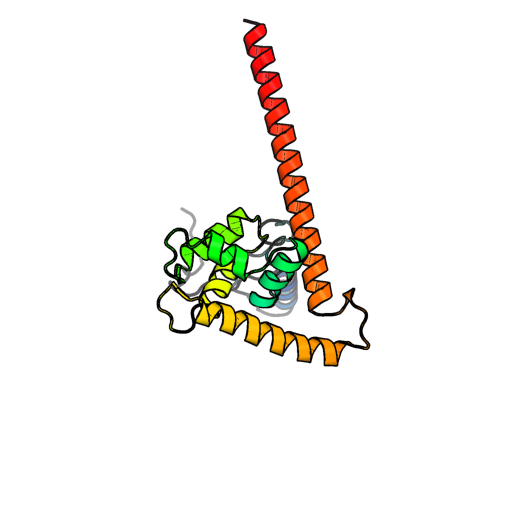? 10.963 -3.294 -0.824 1.00 93.88 94 LYS A CA 1
ATOM 730 C C . LYS A 1 94 ? 9.742 -2.396 -0.971 1.00 93.88 94 LYS A C 1
ATOM 732 O O . LYS A 1 94 ? 9.335 -1.751 -0.013 1.00 93.88 94 LYS A O 1
ATOM 737 N N . PHE A 1 95 ? 9.117 -2.407 -2.146 1.00 95.06 95 PHE A N 1
ATOM 738 C CA . PHE A 1 95 ? 7.896 -1.647 -2.388 1.00 95.06 95 PHE A CA 1
ATOM 739 C C . PHE A 1 95 ? 6.751 -2.082 -1.460 1.00 95.06 95 PHE A C 1
ATOM 741 O O . PHE A 1 95 ? 6.111 -1.250 -0.817 1.00 95.06 95 PHE A O 1
ATOM 748 N N . LYS A 1 96 ? 6.533 -3.397 -1.315 1.00 94.00 96 LYS A N 1
ATOM 749 C CA . LYS A 1 96 ? 5.528 -3.949 -0.390 1.00 94.00 96 LYS A CA 1
ATOM 750 C C . LYS A 1 96 ? 5.833 -3.625 1.072 1.00 94.00 96 LYS A C 1
ATOM 752 O O . LYS A 1 96 ? 4.907 -3.326 1.821 1.00 94.00 96 LYS A O 1
ATOM 757 N N . GLU A 1 97 ? 7.095 -3.720 1.483 1.00 94.00 97 GLU A N 1
ATOM 758 C CA . GLU A 1 97 ? 7.534 -3.369 2.841 1.00 94.00 97 GLU A CA 1
ATOM 759 C C . GLU A 1 97 ? 7.294 -1.881 3.118 1.00 94.00 97 GLU A C 1
ATOM 761 O O . GLU A 1 97 ? 6.605 -1.553 4.080 1.00 94.00 97 GLU A O 1
ATOM 766 N N . GLY A 1 98 ? 7.684 -0.996 2.198 1.00 94.56 98 GLY A N 1
ATOM 767 C CA . GLY A 1 98 ? 7.425 0.439 2.315 1.00 94.56 98 GLY A CA 1
ATOM 768 C C . GLY A 1 98 ? 5.939 0.790 2.454 1.00 94.56 98 GLY A C 1
ATOM 769 O O . GLY A 1 98 ? 5.577 1.674 3.230 1.00 94.56 98 GLY A O 1
ATOM 770 N N . LEU A 1 99 ? 5.049 0.084 1.745 1.00 93.88 99 LEU A N 1
ATOM 771 C CA . LEU A 1 99 ? 3.602 0.289 1.886 1.00 93.88 99 LEU A CA 1
ATOM 772 C C . LEU A 1 99 ? 3.083 -0.158 3.258 1.00 93.88 99 LEU A C 1
ATOM 774 O O . LEU A 1 99 ? 2.208 0.499 3.826 1.00 93.88 99 LEU A O 1
ATOM 778 N N . LYS A 1 100 ? 3.625 -1.247 3.814 1.00 91.62 100 LYS A N 1
ATOM 779 C CA . LYS A 1 100 ? 3.294 -1.678 5.179 1.00 91.62 100 LYS A CA 1
ATOM 780 C C . LYS A 1 100 ? 3.773 -0.671 6.213 1.00 91.62 100 LYS A C 1
ATOM 782 O O . LYS A 1 100 ? 3.011 -0.353 7.122 1.00 91.62 100 LYS A O 1
ATOM 787 N N . ASP A 1 101 ? 4.977 -0.138 6.039 1.00 91.94 101 ASP A N 1
ATOM 788 C CA . ASP A 1 101 ? 5.566 0.842 6.953 1.00 91.94 101 ASP A CA 1
ATOM 789 C C . ASP A 1 101 ? 4.788 2.166 6.946 1.00 91.94 101 ASP A C 1
ATOM 791 O O . ASP A 1 101 ? 4.582 2.782 7.992 1.00 91.94 101 ASP A O 1
ATOM 795 N N . LEU A 1 102 ? 4.231 2.561 5.794 1.00 91.25 102 LEU A N 1
ATOM 796 C CA . LEU A 1 102 ? 3.279 3.677 5.696 1.00 91.25 102 LEU A CA 1
ATOM 797 C C . LEU A 1 102 ? 1.921 3.411 6.379 1.00 91.25 102 LEU A C 1
ATOM 799 O O . LEU A 1 102 ? 1.092 4.330 6.510 1.00 91.25 102 LEU A O 1
ATOM 803 N N . GLY A 1 103 ? 1.677 2.172 6.808 1.00 89.56 103 GLY A N 1
ATOM 804 C CA . GLY A 1 103 ? 0.432 1.723 7.419 1.00 89.56 103 GLY A CA 1
ATOM 805 C C . GLY A 1 103 ? -0.688 1.516 6.405 1.00 89.56 103 GLY A C 1
ATOM 806 O O . GLY A 1 103 ? -1.835 1.833 6.711 1.00 89.56 103 GLY A O 1
ATOM 807 N N . PHE A 1 104 ? -0.383 1.050 5.190 1.00 90.56 104 PHE A N 1
ATOM 808 C CA . PHE A 1 104 ? -1.411 0.721 4.203 1.00 90.56 104 PHE A CA 1
ATOM 809 C C . PHE A 1 104 ? -2.245 -0.481 4.691 1.00 90.56 104 PHE A C 1
ATOM 811 O O . PHE A 1 104 ? -1.696 -1.573 4.876 1.00 90.56 104 PHE A O 1
ATOM 818 N N . PRO A 1 105 ? -3.562 -0.322 4.932 1.00 86.25 105 PRO A N 1
ATOM 819 C CA . PRO A 1 105 ? -4.407 -1.370 5.494 1.00 86.25 105 PRO A CA 1
ATOM 820 C C . PRO A 1 105 ? -4.879 -2.317 4.384 1.00 86.25 105 PRO A C 1
ATOM 822 O O . PRO A 1 105 ? -6.049 -2.333 4.012 1.00 86.25 105 PRO A O 1
ATOM 825 N N . ALA A 1 106 ? -3.955 -3.101 3.835 1.00 83.50 106 ALA A N 1
ATOM 826 C CA . ALA A 1 106 ? -4.238 -4.063 2.777 1.00 83.50 106 ALA A CA 1
ATOM 827 C C . ALA A 1 106 ? -3.663 -5.445 3.097 1.00 83.50 106 ALA A C 1
ATOM 829 O O . ALA A 1 106 ? -2.688 -5.589 3.838 1.00 83.50 106 ALA A O 1
ATOM 830 N N . SER A 1 107 ? -4.273 -6.481 2.517 1.00 85.75 107 SER A N 1
ATOM 831 C CA . SER A 1 107 ? -3.784 -7.852 2.645 1.00 85.75 107 SER A CA 1
ATOM 832 C C . SER A 1 107 ? -2.449 -8.041 1.915 1.00 85.75 107 SER A C 1
ATOM 834 O O . SER A 1 107 ? -2.123 -7.331 0.959 1.00 85.75 107 SER A O 1
ATOM 836 N N . GLN A 1 108 ? -1.684 -9.059 2.320 1.00 84.88 108 GLN A N 1
ATOM 837 C CA . GLN A 1 108 ? -0.441 -9.427 1.634 1.00 84.88 108 GLN A CA 1
ATOM 838 C C . GLN A 1 108 ? -0.677 -9.757 0.152 1.00 84.88 108 GLN A C 1
ATOM 840 O O . GLN A 1 108 ? 0.182 -9.481 -0.682 1.00 84.88 108 GLN A O 1
ATOM 845 N N . GLN A 1 109 ? -1.839 -10.330 -0.171 1.00 86.06 109 GLN A N 1
ATOM 846 C CA . GLN A 1 109 ? -2.239 -10.628 -1.543 1.00 86.06 109 GLN A CA 1
ATOM 847 C C . GLN A 1 109 ? -2.464 -9.345 -2.345 1.00 86.06 109 GLN A C 1
ATOM 849 O O . GLN A 1 109 ? -1.935 -9.233 -3.441 1.00 86.06 109 GLN A O 1
ATOM 854 N N . CYS A 1 110 ? -3.157 -8.348 -1.786 1.00 86.94 110 CYS A N 1
ATOM 855 C CA . CYS A 1 110 ? -3.341 -7.050 -2.440 1.00 86.94 110 CYS A CA 1
ATOM 856 C C . CYS A 1 110 ? -1.992 -6.361 -2.705 1.00 86.94 110 CYS A C 1
ATOM 858 O O . CYS A 1 110 ? -1.723 -5.944 -3.828 1.00 86.94 110 CYS A O 1
ATOM 860 N N . LEU A 1 111 ? -1.096 -6.342 -1.712 1.00 88.94 111 LEU A N 1
ATOM 861 C CA . LEU A 1 111 ? 0.274 -5.835 -1.864 1.00 88.94 111 LEU A CA 1
ATOM 862 C C . LEU A 1 111 ? 1.054 -6.559 -2.973 1.00 88.94 111 LEU A C 1
ATOM 864 O O . LEU A 1 111 ? 1.774 -5.926 -3.744 1.00 88.94 111 LEU A O 1
ATOM 868 N N . GLN A 1 112 ? 0.913 -7.883 -3.062 1.00 90.00 112 GLN A N 1
ATOM 869 C CA . GLN A 1 112 ? 1.521 -8.677 -4.127 1.00 90.00 112 GLN A CA 1
ATOM 870 C C . GLN A 1 112 ? 0.933 -8.328 -5.497 1.00 90.00 112 GLN A C 1
ATOM 872 O O . GLN A 1 112 ? 1.693 -8.148 -6.442 1.00 90.00 112 GLN A O 1
ATOM 877 N N . SER A 1 113 ? -0.388 -8.189 -5.597 1.00 91.00 113 SER A N 1
ATOM 878 C CA . SER A 1 113 ? -1.062 -7.800 -6.837 1.00 91.00 113 SER A CA 1
ATOM 879 C C . SER A 1 113 ? -0.635 -6.413 -7.306 1.00 91.00 113 SER A C 1
ATOM 881 O O . SER A 1 113 ? -0.417 -6.229 -8.495 1.00 91.00 113 SER A O 1
ATOM 883 N N . ILE A 1 114 ? -0.462 -5.449 -6.393 1.00 92.69 114 ILE A N 1
ATOM 884 C CA . ILE A 1 114 ? 0.077 -4.122 -6.728 1.00 92.69 114 ILE A CA 1
ATOM 885 C C . ILE A 1 114 ? 1.459 -4.261 -7.366 1.00 92.69 114 ILE A C 1
ATOM 887 O O . ILE A 1 114 ? 1.690 -3.684 -8.424 1.00 92.69 114 ILE A O 1
ATOM 891 N N . ALA A 1 115 ? 2.357 -5.032 -6.744 1.00 93.06 115 ALA A N 1
ATOM 892 C CA . ALA A 1 115 ? 3.703 -5.228 -7.274 1.00 93.06 115 ALA A CA 1
ATOM 893 C C . ALA A 1 115 ? 3.666 -5.850 -8.679 1.00 93.06 115 ALA A C 1
ATOM 895 O O . ALA A 1 115 ? 4.283 -5.301 -9.575 1.00 93.06 115 ALA A O 1
ATOM 896 N N . ILE A 1 116 ? 2.867 -6.904 -8.886 1.00 92.50 116 ILE A N 1
ATOM 897 C CA . ILE A 1 116 ? 2.712 -7.577 -10.191 1.00 92.50 116 ILE A CA 1
ATOM 898 C C . ILE A 1 116 ? 2.087 -6.661 -11.256 1.00 92.50 116 ILE A C 1
ATOM 900 O O . ILE A 1 116 ? 2.381 -6.787 -12.433 1.00 92.50 116 ILE A O 1
ATOM 904 N N . ILE A 1 117 ? 1.176 -5.759 -10.883 1.00 91.56 117 ILE A N 1
ATOM 905 C CA . ILE A 1 117 ? 0.554 -4.835 -11.849 1.00 91.56 117 ILE A CA 1
ATOM 906 C C . ILE A 1 117 ? 1.527 -3.731 -12.276 1.00 91.56 117 ILE A C 1
ATOM 908 O O . ILE A 1 117 ? 1.408 -3.192 -13.383 1.00 91.56 117 ILE A O 1
ATOM 912 N N . LEU A 1 118 ? 2.431 -3.343 -11.375 1.00 94.06 118 LEU A N 1
ATOM 913 C CA . LEU A 1 118 ? 3.455 -2.347 -11.653 1.00 94.06 118 LEU A CA 1
ATOM 914 C C . LEU A 1 118 ? 4.601 -2.954 -12.466 1.00 94.06 118 LEU A C 1
ATOM 916 O O . LEU A 1 118 ? 4.916 -2.370 -13.492 1.00 94.06 118 LEU A O 1
ATOM 920 N N . ASP A 1 119 ? 5.123 -4.107 -12.056 1.00 95.19 119 ASP A N 1
ATOM 921 C CA . ASP A 1 119 ? 6.162 -4.901 -12.730 1.00 95.19 119 ASP A CA 1
ATOM 922 C C . ASP A 1 119 ? 5.599 -5.556 -14.007 1.00 95.19 119 ASP A C 1
ATOM 924 O O . ASP A 1 119 ? 4.907 -6.577 -13.965 1.00 95.19 119 ASP A O 1
ATOM 928 N N . ARG A 1 120 ? 5.794 -4.907 -15.156 1.00 91.88 120 ARG A N 1
ATOM 929 C CA . ARG A 1 120 ? 5.170 -5.300 -16.431 1.00 91.88 120 ARG A CA 1
ATOM 930 C C . ARG A 1 120 ? 6.011 -6.288 -17.207 1.00 91.88 120 ARG A C 1
ATOM 932 O O . ARG A 1 120 ? 5.442 -7.053 -17.991 1.00 91.88 120 ARG A O 1
ATOM 939 N N . ASP A 1 121 ? 7.325 -6.198 -17.074 1.00 93.00 121 ASP A N 1
ATOM 940 C CA . ASP A 1 121 ? 8.248 -7.120 -17.723 1.00 93.00 121 ASP A CA 1
ATOM 941 C C . ASP A 1 121 ? 8.497 -8.390 -16.888 1.00 93.00 121 ASP A C 1
ATOM 943 O O . ASP A 1 121 ? 8.922 -9.406 -17.445 1.00 93.00 121 ASP A O 1
ATOM 947 N N . GLY A 1 122 ? 8.099 -8.387 -15.613 1.00 92.69 122 GLY A N 1
ATOM 948 C CA . GLY A 1 122 ? 8.129 -9.540 -14.721 1.00 92.69 122 GLY A CA 1
ATOM 949 C C . GLY A 1 122 ? 9.513 -9.809 -14.139 1.00 92.69 122 GLY A C 1
ATOM 950 O O . GLY A 1 122 ? 9.788 -10.954 -13.756 1.00 92.69 122 GLY A O 1
ATOM 951 N N . ASP A 1 123 ? 10.394 -8.808 -14.103 1.00 93.69 123 ASP A N 1
ATOM 952 C CA . ASP A 1 123 ? 11.767 -8.947 -13.612 1.00 93.69 123 ASP A CA 1
ATOM 953 C C . ASP A 1 123 ? 11.865 -8.936 -12.068 1.00 93.69 123 ASP A C 1
ATOM 955 O O . ASP A 1 123 ? 12.920 -9.221 -11.486 1.00 93.69 123 ASP A O 1
ATOM 959 N N . GLY A 1 124 ? 10.743 -8.684 -11.381 1.00 92.56 124 GLY A N 1
ATOM 960 C CA . GLY A 1 124 ? 10.644 -8.612 -9.924 1.00 92.56 124 GLY A CA 1
ATOM 961 C C . GLY A 1 124 ? 11.036 -7.250 -9.344 1.00 92.56 124 GLY A C 1
ATOM 962 O O . GLY A 1 124 ? 11.065 -7.080 -8.108 1.00 92.56 124 GLY A O 1
ATOM 963 N N . GLN A 1 125 ? 11.340 -6.287 -10.204 1.00 94.81 125 GLN A N 1
ATOM 964 C CA . GLN A 1 125 ? 11.594 -4.896 -9.889 1.00 94.81 125 GLN A CA 1
ATOM 965 C C . GLN A 1 125 ? 10.473 -4.017 -10.438 1.00 94.81 125 GLN A C 1
ATOM 967 O O . GLN A 1 125 ? 9.547 -4.461 -11.099 1.00 94.81 125 GLN A O 1
ATOM 972 N N . ILE A 1 126 ? 10.457 -2.777 -9.970 1.00 95.44 126 ILE A N 1
ATOM 973 C CA . ILE A 1 126 ? 9.500 -1.774 -10.407 1.00 95.44 126 ILE A CA 1
ATOM 974 C C . ILE A 1 126 ? 10.330 -0.580 -10.812 1.00 95.44 126 ILE A C 1
ATOM 976 O O . ILE A 1 126 ? 10.884 0.119 -9.955 1.00 95.44 126 ILE A O 1
ATOM 980 N N . ASP A 1 127 ? 10.391 -0.340 -12.108 1.00 95.00 127 ASP A N 1
ATOM 981 C CA . ASP A 1 127 ? 11.122 0.784 -12.661 1.00 95.00 127 ASP A CA 1
ATOM 982 C C . ASP A 1 127 ? 10.273 2.056 -12.667 1.00 95.00 127 ASP A C 1
ATOM 984 O O . ASP A 1 127 ? 9.037 2.054 -12.680 1.00 95.00 127 ASP A O 1
ATOM 988 N N . ILE A 1 128 ? 10.941 3.210 -12.720 1.00 94.56 128 ILE A N 1
ATOM 989 C CA . ILE A 1 128 ? 10.257 4.507 -12.794 1.00 94.56 128 ILE A CA 1
ATOM 990 C C . ILE A 1 128 ? 9.303 4.607 -14.001 1.00 94.56 128 ILE A C 1
ATOM 992 O O . ILE A 1 128 ? 8.243 5.239 -13.930 1.00 94.56 128 ILE A O 1
ATOM 996 N N . THR A 1 129 ? 9.666 3.990 -15.126 1.00 94.62 129 THR A N 1
ATOM 997 C CA . THR A 1 129 ? 8.879 3.961 -16.367 1.00 94.62 129 THR A CA 1
ATOM 998 C C . THR A 1 129 ? 7.591 3.167 -16.184 1.00 94.62 129 THR A C 1
ATOM 1000 O O . THR A 1 129 ? 6.523 3.609 -16.630 1.00 94.62 129 THR A O 1
ATOM 1003 N N . GLU A 1 130 ? 7.685 2.042 -15.485 1.00 95.81 130 GLU A N 1
ATOM 1004 C CA . GLU A 1 130 ? 6.594 1.145 -15.143 1.00 95.81 130 GLU A CA 1
ATOM 1005 C C . GLU A 1 130 ? 5.643 1.761 -14.125 1.00 95.81 130 GLU A C 1
ATOM 1007 O O . GLU A 1 130 ? 4.432 1.808 -14.366 1.00 95.81 130 GLU A O 1
ATOM 1012 N N . LEU A 1 131 ? 6.186 2.366 -13.064 1.00 94.88 131 LEU A N 1
ATOM 1013 C CA . LEU A 1 131 ? 5.421 3.127 -12.079 1.00 94.88 131 LEU A CA 1
ATOM 1014 C C . LEU A 1 131 ? 4.594 4.224 -12.756 1.00 94.88 131 LEU A C 1
ATOM 1016 O O . LEU A 1 131 ? 3.379 4.337 -12.562 1.00 94.88 131 LEU A O 1
ATOM 1020 N N . MET A 1 132 ? 5.239 5.012 -13.619 1.00 94.69 132 MET A N 1
ATOM 1021 C CA . MET A 1 132 ? 4.563 6.051 -14.394 1.00 94.69 132 MET A CA 1
ATOM 1022 C C . MET A 1 132 ? 3.540 5.464 -15.372 1.00 94.69 132 MET A C 1
ATOM 1024 O O . MET A 1 132 ? 2.485 6.063 -15.604 1.00 94.69 132 MET A O 1
ATOM 1028 N N . GLY A 1 133 ? 3.812 4.283 -15.927 1.00 94.50 133 GLY A N 1
ATOM 1029 C CA . GLY A 1 133 ? 2.861 3.506 -16.716 1.00 94.50 133 GLY A CA 1
ATOM 1030 C C . GLY A 1 133 ? 1.608 3.138 -15.920 1.00 94.50 133 GLY A C 1
ATOM 1031 O O . GLY A 1 133 ? 0.490 3.368 -16.400 1.00 94.50 133 GLY A O 1
ATOM 1032 N N . GLY A 1 134 ? 1.778 2.631 -14.698 1.00 92.69 134 GLY A N 1
ATOM 1033 C CA . GLY A 1 134 ? 0.702 2.326 -13.756 1.00 92.69 134 GLY A CA 1
ATOM 1034 C C . GLY A 1 134 ? -0.143 3.560 -13.435 1.00 92.69 134 GLY A C 1
ATOM 1035 O O . GLY A 1 134 ? -1.361 3.538 -13.621 1.00 92.69 134 GLY A O 1
ATOM 1036 N N . ILE A 1 135 ? 0.501 4.680 -13.087 1.00 93.44 135 ILE A N 1
ATOM 1037 C CA . ILE A 1 135 ? -0.174 5.960 -12.800 1.00 93.44 135 ILE A CA 1
ATOM 1038 C C . ILE A 1 135 ? -0.983 6.449 -14.009 1.00 93.44 135 ILE A C 1
ATOM 1040 O O . ILE A 1 135 ? -2.137 6.860 -13.863 1.00 93.44 135 ILE A O 1
ATOM 1044 N N . ARG A 1 136 ? -0.411 6.408 -15.221 1.00 93.19 136 ARG A N 1
ATOM 1045 C CA . ARG A 1 136 ? -1.124 6.809 -16.449 1.00 93.19 136 ARG A CA 1
ATOM 1046 C C . ARG A 1 136 ? -2.341 5.923 -16.715 1.00 93.19 136 ARG A C 1
ATOM 1048 O O . ARG A 1 136 ? -3.395 6.431 -17.099 1.00 93.19 136 ARG A O 1
ATOM 1055 N N . SER A 1 137 ? -2.198 4.617 -16.506 1.00 91.00 137 SER A N 1
ATOM 1056 C CA . SER A 1 137 ? -3.274 3.638 -16.708 1.00 91.00 137 SER A CA 1
ATOM 1057 C C . SER A 1 137 ? -4.415 3.874 -15.716 1.00 91.00 137 SER A C 1
ATOM 1059 O O . SER A 1 137 ? -5.577 3.940 -16.121 1.00 91.00 137 SER A O 1
ATOM 1061 N N . TYR A 1 138 ? -4.076 4.127 -14.447 1.00 90.94 138 TYR A N 1
ATOM 1062 C CA . TYR A 1 138 ? -5.033 4.525 -13.418 1.00 90.94 138 TYR A CA 1
ATOM 1063 C C . TYR A 1 138 ? -5.773 5.813 -13.787 1.00 90.94 138 TYR A C 1
ATOM 1065 O O . TYR A 1 138 ? -7.000 5.820 -13.827 1.00 90.94 138 TYR A O 1
ATOM 1073 N N . LYS A 1 139 ? -5.051 6.886 -14.142 1.00 90.12 139 LYS A N 1
ATOM 1074 C CA . LYS A 1 139 ? -5.665 8.169 -14.532 1.00 90.12 139 LYS A CA 1
ATOM 1075 C C . LYS A 1 139 ? -6.661 8.008 -15.680 1.00 90.12 139 LYS A C 1
ATOM 1077 O O . LYS A 1 139 ? -7.748 8.575 -15.633 1.00 90.12 139 LYS A O 1
ATOM 1082 N N . ARG A 1 140 ? -6.321 7.196 -16.687 1.00 89.12 140 ARG A N 1
ATOM 1083 C CA . ARG A 1 140 ? -7.219 6.900 -17.814 1.00 89.12 140 ARG A CA 1
ATOM 1084 C C . ARG A 1 140 ? -8.477 6.157 -17.364 1.00 89.12 140 ARG A C 1
ATOM 1086 O O . ARG A 1 140 ? -9.571 6.503 -17.799 1.00 89.12 140 ARG A O 1
ATOM 1093 N N . LYS A 1 141 ? -8.331 5.153 -16.494 1.00 86.75 141 LYS A N 1
ATOM 1094 C CA . LYS A 1 141 ? -9.464 4.430 -15.899 1.00 86.75 141 LYS A CA 1
ATOM 1095 C C . LYS A 1 141 ? -10.363 5.388 -15.115 1.00 86.75 141 LYS A C 1
ATOM 1097 O O . LYS A 1 141 ? -11.569 5.389 -15.332 1.00 86.75 141 LYS A O 1
ATOM 1102 N N . MET A 1 142 ? -9.776 6.239 -14.275 1.00 84.00 142 MET A N 1
ATOM 1103 C CA . MET A 1 142 ? -10.515 7.189 -13.442 1.00 84.00 142 MET A CA 1
ATOM 1104 C C . MET A 1 142 ? -11.260 8.243 -14.251 1.00 84.00 142 MET A C 1
ATOM 1106 O O . MET A 1 142 ? -12.397 8.539 -13.914 1.00 84.00 142 MET A O 1
ATOM 1110 N N . HIS A 1 143 ? -10.686 8.748 -15.346 1.00 85.75 143 HIS A N 1
ATOM 1111 C CA . HIS A 1 143 ? -11.401 9.672 -16.232 1.00 85.75 143 HIS A CA 1
ATOM 1112 C C . HIS A 1 143 ? -12.708 9.055 -16.749 1.00 85.75 143 HIS A C 1
ATOM 1114 O O . HIS A 1 143 ? -13.760 9.682 -16.697 1.00 85.75 143 HIS A O 1
ATOM 1120 N N . ARG A 1 144 ? -12.662 7.788 -17.182 1.00 81.00 144 ARG A N 1
ATOM 1121 C CA . ARG A 1 144 ? -13.853 7.070 -17.667 1.00 81.00 144 ARG A CA 1
ATOM 1122 C C . ARG A 1 144 ? -14.876 6.854 -16.553 1.00 81.00 144 ARG A C 1
ATOM 1124 O O . ARG A 1 144 ? -16.066 7.030 -16.781 1.00 81.00 144 ARG A O 1
ATOM 1131 N N . VAL A 1 145 ? -14.414 6.471 -15.363 1.00 79.81 145 VAL A N 1
ATOM 1132 C CA . VAL A 1 145 ? -15.272 6.260 -14.186 1.00 79.81 145 VAL A CA 1
ATOM 1133 C C . VAL A 1 145 ? -15.968 7.564 -13.786 1.00 79.81 145 VAL A C 1
ATOM 1135 O O . VAL A 1 145 ? -17.189 7.589 -13.688 1.00 79.81 145 VAL A O 1
ATOM 1138 N N . GLN A 1 146 ? -15.221 8.666 -13.683 1.00 79.50 146 GLN A N 1
ATOM 1139 C CA . GLN A 1 146 ? -15.764 9.986 -13.360 1.00 79.50 146 GLN A CA 1
ATOM 1140 C C . GLN A 1 146 ? -16.804 10.457 -14.375 1.00 79.50 146 GLN A C 1
ATOM 1142 O O . GLN A 1 146 ? -17.799 11.051 -13.980 1.00 79.50 146 GLN A O 1
ATOM 1147 N N . GLU A 1 147 ? -16.602 10.199 -15.670 1.00 79.62 147 GLU A N 1
ATOM 1148 C CA . GLU A 1 147 ? -17.584 10.545 -16.701 1.00 79.62 147 GLU A CA 1
ATOM 1149 C C . GLU A 1 147 ? -18.884 9.747 -16.587 1.00 79.62 147 GLU A C 1
ATOM 1151 O O . GLU A 1 147 ? -19.959 10.321 -16.766 1.00 79.62 147 GLU A O 1
ATOM 1156 N N . MET A 1 148 ? -18.797 8.458 -16.255 1.00 73.94 148 MET A N 1
ATOM 1157 C CA . MET A 1 148 ? -19.966 7.593 -16.068 1.00 73.94 148 MET A CA 1
ATOM 1158 C C . MET A 1 148 ? -20.723 7.903 -14.771 1.00 73.94 148 MET A C 1
ATOM 1160 O O . MET A 1 148 ? -21.945 7.782 -14.726 1.00 73.94 148 MET A O 1
ATOM 1164 N N . GLU A 1 149 ? -20.016 8.343 -13.731 1.00 78.31 149 GLU A N 1
ATOM 1165 C CA . GLU A 1 149 ? -20.564 8.534 -12.386 1.00 78.31 149 GLU A CA 1
ATOM 1166 C C . GLU A 1 149 ? -20.958 9.990 -12.066 1.00 78.31 149 GLU A C 1
ATOM 1168 O O . GLU A 1 149 ? -21.391 10.263 -10.953 1.00 78.31 149 GLU A O 1
ATOM 1173 N N . LYS A 1 150 ? -20.907 10.934 -13.025 1.00 77.25 150 LYS A N 1
ATOM 1174 C CA . LYS A 1 150 ? -21.232 12.369 -12.791 1.00 77.25 150 LYS A CA 1
ATOM 1175 C C . LYS A 1 150 ? -22.595 12.637 -12.134 1.00 77.25 150 LYS A C 1
ATOM 1177 O O . LYS A 1 150 ? -22.802 13.722 -11.601 1.00 77.25 150 LYS A O 1
ATOM 1182 N N . LYS A 1 151 ? -23.541 11.702 -12.242 1.00 80.19 151 LYS A N 1
ATOM 1183 C CA . LYS A 1 151 ? -24.913 11.820 -11.717 1.00 80.19 151 LYS A CA 1
ATOM 1184 C C . LYS A 1 151 ? -25.161 10.983 -10.458 1.00 80.19 151 LYS A C 1
ATOM 1186 O O . LYS A 1 151 ? -26.268 11.011 -9.933 1.00 80.19 151 LYS A O 1
ATOM 1191 N N . VAL A 1 152 ? -24.166 10.220 -10.018 1.00 81.38 152 VAL A N 1
ATOM 1192 C CA . VAL A 1 152 ? -24.256 9.307 -8.878 1.00 81.38 152 VAL A CA 1
ATOM 1193 C C . VAL A 1 152 ? -23.692 10.022 -7.641 1.00 81.38 152 VAL A C 1
ATOM 1195 O O . VAL A 1 152 ? -22.671 10.705 -7.767 1.00 81.38 152 VAL A O 1
ATOM 1198 N N . PRO A 1 153 ? -24.320 9.909 -6.455 1.00 82.06 153 PRO A N 1
ATOM 1199 C CA . PRO A 1 153 ? -23.738 10.404 -5.206 1.00 82.06 153 PRO A CA 1
ATOM 1200 C C . PRO A 1 153 ? -22.331 9.836 -4.978 1.00 82.06 153 PRO A C 1
ATOM 1202 O O . PRO A 1 153 ? -22.072 8.671 -5.284 1.00 82.06 153 PRO A O 1
ATOM 1205 N N . TYR A 1 154 ? -21.409 10.639 -4.435 1.00 78.62 154 TYR A N 1
ATOM 1206 C CA . TYR A 1 154 ? -20.002 10.241 -4.286 1.00 78.62 154 TYR A CA 1
ATOM 1207 C C . TYR A 1 154 ? -19.856 8.929 -3.508 1.00 78.62 154 TYR A C 1
ATOM 1209 O O . TYR A 1 154 ? -19.068 8.070 -3.891 1.00 78.62 154 TYR A O 1
ATOM 1217 N N . GLU A 1 155 ? -20.652 8.728 -2.465 1.00 78.81 155 GLU A N 1
ATOM 1218 C CA . GLU A 1 155 ? -20.620 7.557 -1.588 1.00 78.81 155 GLU A CA 1
ATOM 1219 C C . GLU A 1 155 ? -20.910 6.241 -2.325 1.00 78.81 155 GLU A C 1
ATOM 1221 O O . GLU A 1 155 ? -20.455 5.179 -1.896 1.00 78.81 155 GLU A O 1
ATOM 1226 N N . GLU A 1 156 ? -21.641 6.305 -3.438 1.00 79.38 156 GLU A N 1
ATOM 1227 C CA . GLU A 1 156 ? -22.008 5.149 -4.261 1.00 79.38 156 GLU A CA 1
ATOM 1228 C C . GLU A 1 156 ? -20.983 4.863 -5.369 1.00 79.38 156 GLU A C 1
ATOM 1230 O O . GLU A 1 156 ? -20.895 3.733 -5.866 1.00 79.38 156 GLU A O 1
ATOM 1235 N N . THR A 1 157 ? -20.154 5.853 -5.715 1.00 83.06 157 THR A N 1
ATOM 1236 C CA . THR A 1 157 ? -19.082 5.703 -6.709 1.00 83.06 157 THR A CA 1
ATOM 1237 C C . THR A 1 157 ? -18.070 4.638 -6.303 1.00 83.06 157 THR A C 1
ATOM 1239 O O . THR A 1 157 ? -17.886 4.335 -5.119 1.00 83.06 157 THR A O 1
ATOM 1242 N N . LEU A 1 158 ? -17.362 4.060 -7.278 1.00 81.00 158 LEU A N 1
ATOM 1243 C CA . LEU A 1 158 ? -16.244 3.153 -6.984 1.00 81.00 158 LEU A CA 1
ATOM 1244 C C . LEU A 1 158 ? -15.232 3.811 -6.029 1.00 81.00 158 LEU A C 1
ATOM 1246 O O . LEU A 1 158 ? -14.809 3.200 -5.049 1.00 81.00 158 LEU A O 1
ATOM 1250 N N . ILE A 1 159 ? -14.878 5.067 -6.312 1.00 83.12 159 ILE A N 1
ATOM 1251 C CA . ILE A 1 159 ? -13.880 5.830 -5.557 1.00 83.12 159 ILE A CA 1
ATOM 1252 C C . ILE A 1 159 ? -14.383 6.123 -4.145 1.00 83.12 159 ILE A C 1
ATOM 1254 O O . ILE A 1 159 ? -13.654 5.897 -3.183 1.00 83.12 159 ILE A O 1
ATOM 1258 N N . GLY A 1 160 ? -15.623 6.591 -4.000 1.00 83.44 160 GLY A N 1
ATOM 1259 C CA . GLY A 1 160 ? -16.191 6.907 -2.694 1.00 83.44 160 GLY A CA 1
ATOM 1260 C C . GLY A 1 160 ? -16.364 5.672 -1.824 1.00 83.44 160 GLY A C 1
ATOM 1261 O O . GLY A 1 160 ? -15.970 5.699 -0.659 1.00 83.44 160 GLY A O 1
ATOM 1262 N N . ARG A 1 161 ? -16.822 4.545 -2.387 1.00 85.19 161 ARG A N 1
ATOM 1263 C CA . ARG A 1 161 ? -16.882 3.270 -1.654 1.00 85.19 161 ARG A CA 1
ATOM 1264 C C . ARG A 1 161 ? -15.503 2.827 -1.174 1.00 85.19 161 ARG A C 1
ATOM 1266 O O . ARG A 1 161 ? -15.363 2.455 -0.008 1.00 85.19 161 ARG A O 1
ATOM 1273 N N . VAL A 1 162 ? -14.490 2.899 -2.040 1.00 86.31 162 VAL A N 1
ATOM 1274 C CA . VAL A 1 162 ? -13.095 2.609 -1.674 1.00 86.31 162 VAL A CA 1
ATOM 1275 C C . VAL A 1 162 ? -12.613 3.548 -0.571 1.00 86.31 162 VAL A C 1
ATOM 1277 O O . VAL A 1 162 ? -12.081 3.076 0.432 1.00 86.31 162 VAL A O 1
ATOM 1280 N N . ASN A 1 163 ? -12.838 4.854 -0.717 1.00 87.62 163 ASN A N 1
ATOM 1281 C CA . ASN A 1 163 ? -12.402 5.865 0.240 1.00 87.62 163 ASN A CA 1
ATOM 1282 C C . ASN A 1 163 ? -13.029 5.629 1.621 1.00 87.62 163 ASN A C 1
ATOM 1284 O O . ASN A 1 163 ? -12.312 5.540 2.613 1.00 87.62 163 ASN A O 1
ATOM 1288 N N . ILE A 1 164 ? -14.347 5.413 1.678 1.00 86.81 164 ILE A N 1
ATOM 1289 C CA . ILE A 1 164 ? -15.081 5.123 2.919 1.00 86.81 164 ILE A CA 1
ATOM 1290 C C . ILE A 1 164 ? -14.537 3.860 3.595 1.00 86.81 164 ILE A C 1
ATOM 1292 O O . ILE A 1 164 ? -14.320 3.843 4.810 1.00 86.81 164 ILE A O 1
ATOM 1296 N N . LYS A 1 165 ? -14.315 2.780 2.833 1.00 85.56 165 LYS A N 1
ATOM 1297 C CA . LYS A 1 165 ? -13.742 1.542 3.384 1.00 85.56 165 LYS A CA 1
ATOM 1298 C C . LYS A 1 165 ? -12.333 1.774 3.925 1.00 85.56 165 LYS A C 1
ATOM 1300 O O . LYS A 1 165 ? -12.010 1.292 5.010 1.00 85.56 165 LYS A O 1
ATOM 1305 N N . LEU A 1 166 ? -11.511 2.512 3.186 1.00 88.25 166 LEU A N 1
ATOM 1306 C CA . LEU A 1 166 ? -10.123 2.764 3.535 1.00 88.25 166 LEU A CA 1
ATOM 1307 C C . LEU A 1 166 ? -9.997 3.644 4.784 1.00 88.25 166 LEU A C 1
ATOM 1309 O O . LEU A 1 166 ? -9.229 3.318 5.687 1.00 88.25 166 LEU A O 1
ATOM 1313 N N . GLU A 1 167 ? -10.799 4.703 4.885 1.00 88.94 167 GLU A N 1
ATOM 1314 C CA . GLU A 1 167 ? -10.884 5.553 6.076 1.00 88.94 167 GLU A CA 1
ATOM 1315 C C . GLU A 1 167 ? -11.306 4.749 7.310 1.00 88.94 167 GLU A C 1
ATOM 1317 O O . GLU A 1 167 ? -10.654 4.834 8.354 1.00 88.94 167 GLU A O 1
ATOM 1322 N N . ARG A 1 168 ? -12.334 3.895 7.184 1.00 88.06 168 ARG A N 1
ATOM 1323 C CA . ARG A 1 168 ? -12.759 2.997 8.272 1.00 88.06 168 ARG A CA 1
ATOM 1324 C C . ARG A 1 168 ? -11.641 2.045 8.691 1.00 88.06 168 ARG A C 1
ATOM 1326 O O . ARG A 1 168 ? -11.416 1.866 9.888 1.00 88.06 168 ARG A O 1
ATOM 1333 N N . ALA A 1 169 ? -10.929 1.451 7.734 1.00 86.81 169 ALA A N 1
ATOM 1334 C CA . ALA A 1 169 ? -9.829 0.532 8.017 1.00 86.81 169 ALA A CA 1
ATOM 1335 C C . ALA A 1 169 ? -8.666 1.235 8.742 1.00 86.81 169 ALA A C 1
ATOM 1337 O O . ALA A 1 169 ? -8.149 0.723 9.739 1.00 86.81 169 ALA A O 1
ATOM 1338 N N . LEU A 1 170 ? -8.299 2.442 8.300 1.00 87.81 170 LEU A N 1
ATOM 1339 C CA . LEU A 1 170 ? -7.286 3.272 8.956 1.00 87.81 170 LEU A CA 1
ATOM 1340 C C . LEU A 1 170 ? -7.706 3.678 10.372 1.00 87.81 170 LEU A C 1
ATOM 1342 O O . LEU A 1 170 ? -6.901 3.625 11.306 1.00 87.81 170 LEU A O 1
ATOM 1346 N N . GLU A 1 171 ? -8.973 4.045 10.566 1.00 88.19 171 GLU A N 1
ATOM 1347 C CA . GLU A 1 171 ? -9.493 4.392 11.886 1.00 88.19 171 GLU A CA 1
ATOM 1348 C C . GLU A 1 171 ? -9.463 3.188 12.839 1.00 88.19 171 GLU A C 1
ATOM 1350 O O . GLU A 1 171 ? -9.035 3.320 13.991 1.00 88.19 171 GLU A O 1
ATOM 1355 N N . GLN A 1 172 ? -9.863 2.004 12.368 1.00 86.69 172 GLN A N 1
ATOM 1356 C CA . GLN A 1 172 ? -9.776 0.766 13.145 1.00 86.69 172 GLN A CA 1
ATOM 1357 C C . GLN A 1 172 ? -8.332 0.448 13.539 1.00 86.69 172 GLN A C 1
ATOM 1359 O O . GLN A 1 172 ? -8.080 0.106 14.697 1.00 86.69 172 GLN A O 1
ATOM 1364 N N . GLN A 1 173 ? -7.374 0.598 12.619 1.00 85.81 173 GLN A N 1
ATOM 1365 C CA . GLN A 1 173 ? -5.954 0.435 12.936 1.00 85.81 173 GLN A CA 1
ATOM 1366 C C . GLN A 1 173 ? -5.498 1.426 14.009 1.00 85.81 173 GLN A C 1
ATOM 1368 O O . GLN A 1 173 ? -4.867 1.013 14.983 1.00 85.81 173 GLN A O 1
ATOM 1373 N N . ARG A 1 174 ? -5.880 2.706 13.900 1.00 87.94 174 ARG A N 1
ATOM 1374 C CA . ARG A 1 174 ? -5.548 3.729 14.905 1.00 87.94 174 ARG A CA 1
ATOM 1375 C C . ARG A 1 174 ? -6.128 3.386 16.278 1.00 87.94 174 ARG A C 1
ATOM 1377 O O . ARG A 1 174 ? -5.421 3.484 17.278 1.00 87.94 174 ARG A O 1
ATOM 1384 N N . LYS A 1 175 ? -7.390 2.944 16.337 1.00 87.88 175 LYS A N 1
ATOM 1385 C CA . LYS A 1 175 ? -8.047 2.504 17.583 1.00 87.88 175 LYS A CA 1
ATOM 1386 C C . LYS A 1 175 ? -7.342 1.290 18.192 1.00 87.88 175 LYS A C 1
ATOM 1388 O O . LYS A 1 175 ? -7.065 1.295 19.388 1.00 87.88 175 LYS A O 1
ATOM 1393 N N . ARG A 1 176 ? -6.991 0.288 17.377 1.00 87.12 176 ARG A N 1
ATOM 1394 C CA . ARG A 1 176 ? -6.232 -0.900 17.810 1.00 87.12 176 ARG A CA 1
ATOM 1395 C C . ARG A 1 176 ? -4.859 -0.526 18.367 1.00 87.12 176 ARG A C 1
ATOM 1397 O O . ARG A 1 176 ? -4.500 -0.983 19.447 1.00 87.12 176 ARG A O 1
ATOM 1404 N N . GLN A 1 177 ? -4.118 0.335 17.671 1.00 84.81 177 GLN A N 1
ATOM 1405 C CA . GLN A 1 177 ? -2.813 0.821 18.127 1.00 84.81 177 GLN A CA 1
ATOM 1406 C C . GLN A 1 177 ? -2.921 1.622 19.430 1.00 84.81 177 GLN A C 1
ATOM 1408 O O . GLN A 1 177 ? -2.114 1.422 20.335 1.00 84.81 177 GLN A O 1
ATOM 1413 N N . ALA A 1 178 ? -3.929 2.490 19.558 1.00 88.94 178 ALA A N 1
ATOM 1414 C CA . ALA A 1 178 ? -4.171 3.252 20.781 1.00 88.94 178 ALA A CA 1
ATOM 1415 C C . ALA A 1 178 ? -4.507 2.336 21.969 1.00 88.94 178 ALA A C 1
ATOM 1417 O O . ALA A 1 178 ? -3.934 2.503 23.044 1.00 88.94 178 ALA A O 1
ATOM 1418 N N . ALA A 1 179 ? -5.372 1.337 21.764 1.00 90.69 179 ALA A N 1
ATOM 1419 C CA . ALA A 1 179 ? -5.717 0.349 22.784 1.00 90.69 179 ALA A CA 1
ATOM 1420 C C . ALA A 1 179 ? -4.496 -0.478 23.216 1.00 90.69 179 ALA A C 1
ATOM 1422 O O . ALA A 1 179 ? -4.250 -0.636 24.411 1.00 90.69 179 ALA A O 1
ATOM 1423 N N . LEU A 1 180 ? -3.685 -0.940 22.257 1.00 90.12 180 LEU A N 1
ATOM 1424 C CA . LEU A 1 180 ? -2.449 -1.669 22.542 1.00 90.12 180 LEU A CA 1
ATOM 1425 C C . LEU A 1 180 ? -1.457 -0.806 23.332 1.00 90.12 180 LEU A C 1
ATOM 1427 O O . LEU A 1 180 ? -0.902 -1.259 24.330 1.00 90.12 180 LEU A O 1
ATOM 1431 N N . LYS A 1 181 ? -1.258 0.453 22.923 1.00 91.88 181 LYS A N 1
ATOM 1432 C CA . LYS A 1 181 ? -0.366 1.389 23.618 1.00 91.88 181 LYS A CA 1
ATOM 1433 C C . LYS A 1 181 ? -0.841 1.669 25.044 1.00 91.88 181 LYS A C 1
ATOM 1435 O O . LYS A 1 181 ? -0.019 1.687 25.956 1.00 91.88 181 LYS A O 1
ATOM 1440 N N . ALA A 1 182 ? -2.146 1.856 25.245 1.00 91.81 182 ALA A N 1
ATOM 1441 C CA . ALA A 1 182 ? -2.729 2.045 26.571 1.00 91.81 182 ALA A CA 1
ATOM 1442 C C . ALA A 1 182 ? -2.505 0.815 27.466 1.00 91.81 182 ALA A C 1
ATOM 1444 O O . ALA A 1 182 ? -2.060 0.961 28.602 1.00 91.81 182 ALA A O 1
ATOM 1445 N N . HIS A 1 183 ? -2.725 -0.389 26.929 1.00 92.56 183 HIS A N 1
ATOM 1446 C CA . HIS A 1 183 ? -2.478 -1.641 27.642 1.00 92.56 183 HIS A CA 1
ATOM 1447 C C . HIS A 1 183 ? -0.999 -1.808 28.033 1.00 92.56 183 HIS A C 1
ATOM 1449 O O . HIS A 1 183 ? -0.691 -2.136 29.177 1.00 92.56 183 HIS A O 1
ATOM 1455 N N . LEU A 1 184 ? -0.064 -1.531 27.115 1.00 92.06 184 LEU A N 1
ATOM 1456 C CA . LEU A 1 184 ? 1.377 -1.595 27.399 1.00 92.06 184 LEU A CA 1
ATOM 1457 C C . LEU A 1 184 ? 1.807 -0.590 28.477 1.00 92.06 184 LEU A C 1
ATOM 1459 O O . LEU A 1 184 ? 2.618 -0.928 29.336 1.00 92.06 184 LEU A O 1
ATOM 1463 N N . LEU A 1 185 ? 1.247 0.624 28.462 1.00 92.12 185 LEU A N 1
ATOM 1464 C CA . LEU A 1 185 ? 1.532 1.648 29.469 1.00 92.12 185 LEU A CA 1
ATOM 1465 C C . LEU A 1 185 ? 1.032 1.231 30.862 1.00 92.12 185 LEU A C 1
ATOM 1467 O O . LEU A 1 185 ? 1.751 1.391 31.846 1.00 92.12 185 LEU A O 1
ATOM 1471 N N . GLN A 1 186 ? -0.172 0.653 30.942 1.00 89.81 186 GLN A N 1
ATOM 1472 C CA . GLN A 1 186 ? -0.719 0.113 32.192 1.00 89.81 186 GLN A CA 1
ATOM 1473 C C . GLN A 1 186 ? 0.136 -1.040 32.735 1.00 89.81 186 GLN A C 1
ATOM 1475 O O . GLN A 1 186 ? 0.444 -1.066 33.927 1.00 89.81 186 GLN A O 1
ATOM 1480 N N . ALA A 1 187 ? 0.571 -1.958 31.865 1.00 90.56 187 ALA A N 1
ATOM 1481 C CA . ALA A 1 187 ? 1.444 -3.066 32.246 1.00 90.56 187 ALA A CA 1
ATOM 1482 C C . ALA A 1 187 ? 2.813 -2.582 32.764 1.00 90.56 187 ALA A C 1
ATOM 1484 O O . ALA A 1 187 ? 3.304 -3.092 33.772 1.00 90.56 187 ALA A O 1
ATOM 1485 N N . ALA A 1 188 ? 3.408 -1.571 32.121 1.00 90.56 188 ALA A N 1
ATOM 1486 C CA . ALA A 1 188 ? 4.661 -0.966 32.572 1.00 90.56 188 ALA A CA 1
ATOM 1487 C C . ALA A 1 188 ? 4.515 -0.297 33.952 1.00 90.56 188 ALA A C 1
ATOM 1489 O O . ALA A 1 188 ? 5.329 -0.540 34.842 1.00 90.56 188 ALA A O 1
ATOM 1490 N N . ALA A 1 189 ? 3.437 0.467 34.168 1.00 89.12 189 ALA A N 1
ATOM 1491 C CA . ALA A 1 189 ? 3.163 1.109 35.455 1.00 89.12 189 ALA A CA 1
ATOM 1492 C C . ALA A 1 189 ? 2.967 0.090 36.596 1.00 89.12 189 ALA A C 1
ATOM 1494 O O . ALA A 1 189 ? 3.474 0.289 37.702 1.00 89.12 189 ALA A O 1
ATOM 1495 N N . ALA A 1 190 ? 2.280 -1.027 36.330 1.00 87.00 190 ALA A N 1
ATOM 1496 C CA . ALA A 1 190 ? 2.111 -2.108 37.301 1.00 87.00 190 ALA A CA 1
ATOM 1497 C C . ALA A 1 190 ? 3.448 -2.787 37.662 1.00 87.00 190 ALA A C 1
ATOM 1499 O O . ALA A 1 190 ? 3.693 -3.092 38.831 1.00 87.00 190 ALA A O 1
ATOM 1500 N N . ALA A 1 191 ? 4.335 -2.984 36.681 1.00 86.25 191 ALA A N 1
ATOM 1501 C CA . ALA A 1 191 ? 5.661 -3.558 36.908 1.00 86.25 191 ALA A CA 1
ATOM 1502 C C . ALA A 1 191 ? 6.563 -2.643 37.759 1.00 86.25 191 ALA A C 1
ATOM 1504 O O . ALA A 1 191 ? 7.283 -3.135 38.631 1.00 86.25 191 ALA A O 1
ATOM 1505 N N . ASP A 1 192 ? 6.504 -1.326 37.553 1.00 86.19 192 ASP A N 1
ATOM 1506 C CA . ASP A 1 192 ? 7.268 -0.358 38.352 1.00 86.19 192 ASP A CA 1
ATOM 1507 C C . ASP A 1 192 ? 6.760 -0.264 39.798 1.00 86.19 192 ASP A C 1
ATOM 1509 O O . ASP A 1 192 ? 7.563 -0.202 40.734 1.00 86.19 192 ASP A O 1
ATOM 1513 N N . MET A 1 193 ? 5.441 -0.336 40.007 1.00 80.50 193 MET A N 1
ATOM 1514 C CA . MET A 1 193 ? 4.842 -0.421 41.347 1.00 80.50 193 MET A CA 1
ATOM 1515 C C . MET A 1 193 ? 5.298 -1.686 42.091 1.00 80.50 193 MET A C 1
ATOM 1517 O O . MET A 1 193 ? 5.656 -1.617 43.266 1.00 80.50 193 MET A O 1
ATOM 1521 N N . ALA A 1 194 ? 5.366 -2.829 41.400 1.00 79.50 194 ALA A N 1
ATOM 1522 C CA . ALA A 1 194 ? 5.838 -4.085 41.983 1.00 79.50 194 ALA A CA 1
ATOM 1523 C C . ALA A 1 194 ? 7.337 -4.061 42.347 1.00 79.50 194 ALA A C 1
ATOM 1525 O O . ALA A 1 194 ? 7.739 -4.705 43.315 1.00 79.50 194 ALA A O 1
ATOM 1526 N N . LYS A 1 195 ? 8.166 -3.309 41.606 1.00 78.81 195 LYS A N 1
ATOM 1527 C CA . LYS A 1 195 ? 9.596 -3.124 41.921 1.00 78.81 195 LYS A CA 1
ATOM 1528 C C . LYS A 1 195 ? 9.839 -2.183 43.100 1.00 78.81 195 LYS A C 1
ATOM 1530 O O . LYS A 1 195 ? 10.792 -2.403 43.829 1.00 78.81 195 LYS A O 1
ATOM 1535 N N . LYS A 1 196 ? 8.997 -1.163 43.298 1.00 72.88 196 LYS A N 1
ATOM 1536 C CA . LYS A 1 196 ? 9.087 -0.236 44.447 1.00 72.88 196 LYS A CA 1
ATOM 1537 C C . LYS A 1 196 ? 8.638 -0.845 45.782 1.00 72.88 196 LYS A C 1
ATOM 1539 O O . LYS A 1 196 ? 8.897 -0.251 46.820 1.00 72.88 196 LYS A O 1
ATOM 1544 N N . SER A 1 197 ? 7.945 -1.984 45.752 1.00 64.69 197 SER A N 1
ATOM 1545 C CA . SER A 1 197 ? 7.432 -2.684 46.938 1.00 64.69 197 SER A CA 1
ATOM 1546 C C . SER A 1 197 ? 8.364 -3.798 47.458 1.00 64.69 197 SER A C 1
ATOM 1548 O O . SER A 1 197 ? 7.980 -4.510 48.388 1.00 64.69 197 SER A O 1
ATOM 1550 N N . LYS A 1 198 ? 9.546 -3.980 46.857 1.00 54.53 198 LYS A N 1
ATOM 1551 C CA . LYS A 1 198 ? 10.616 -4.886 47.307 1.00 54.53 198 LYS A CA 1
ATOM 1552 C C . LYS A 1 198 ? 11.820 -4.073 47.755 1.00 54.53 198 LYS A C 1
ATOM 1554 O O . LYS A 1 198 ? 12.496 -4.548 48.689 1.00 54.53 198 LYS A O 1
#